Protein 3VSQ (pdb70)

Foldseek 3Di:
DDQADPVGDGQADEPPADDQLCLAKAQFWEWFDDPLFIKIKIKGAAGPPWGWAQKFKWKKKFAWDADPVGRTDHRDIDTFDQQVVPCNRRDPHHAMDIGIGTQDPPGPQQQPFLVRQLVGFMKMKMKMWTATPVPRHIDMDIDMHTSVRYYYQKDQDAQWDDDDSHTYGDSVRSRPIDGHDHDRGGSNVSVVVVVPD

Structure (mmCIF, N/CA/C/O backbone):
data_3VSQ
#
_entry.id   3VSQ
#
_cell.length_a   85.863
_cell.length_b   85.863
_cell.length_c   73.046
_cell.angle_alpha   90.000
_cell.angle_beta   90.000
_cell.angle_gamma   90.000
#
_symmetry.space_group_name_H-M   'P 4 21 2'
#
loop_
_entity.id
_entity.type
_entity.pdbx_description
1 polymer 'G protein-activated inward rectifier potassium channel 2'
2 non-polymer BETA-MERCAPTOETHANOL
3 non-polymer 'MAGNESIUM ION'
4 water water
#
loop_
_atom_site.group_PDB
_atom_site.id
_atom_site.type_symbol
_atom_site.label_atom_id
_atom_site.label_alt_id
_atom_site.label_comp_id
_atom_site.label_asym_id
_atom_site.label_entity_id
_atom_site.label_seq_id
_atom_site.pdbx_PDB_ins_code
_atom_site.Cartn_x
_atom_site.Cartn_y
_atom_site.Cartn_z
_atom_site.occupancy
_atom_site.B_iso_or_equiv
_atom_site.auth_seq_id
_atom_site.auth_comp_id
_atom_site.auth_asym_id
_atom_site.auth_atom_id
_atom_site.pdbx_PDB_model_num
ATOM 1 N N . GLN A 1 8 ? 16.775 -21.857 12.262 1.00 49.27 56 GLN A N 1
ATOM 2 C CA . GLN A 1 8 ? 16.671 -21.005 11.039 1.00 49.26 56 GLN A CA 1
ATOM 3 C C . GLN A 1 8 ? 17.825 -19.990 10.920 1.00 48.32 56 GLN A C 1
ATOM 4 O O . GLN A 1 8 ? 17.742 -18.870 11.444 1.00 48.84 56 GLN A O 1
ATOM 10 N N . ARG A 1 9 ? 18.884 -20.358 10.207 1.00 46.21 57 ARG A N 1
ATOM 11 C CA . ARG A 1 9 ? 20.098 -19.546 10.237 1.00 44.49 57 ARG A CA 1
ATOM 12 C C . ARG A 1 9 ? 20.043 -18.258 9.403 1.00 43.44 57 ARG A C 1
ATOM 13 O O . ARG A 1 9 ? 19.357 -18.174 8.371 1.00 42.30 57 ARG A O 1
ATOM 21 N N . TYR A 1 10 ? 20.776 -17.256 9.879 1.00 42.09 58 TYR A N 1
ATOM 22 C CA . TYR A 1 10 ? 20.861 -15.965 9.215 1.00 41.82 58 TYR A CA 1
ATOM 23 C C . TYR A 1 10 ? 21.933 -16.033 8.136 1.00 41.00 58 TYR A C 1
ATOM 24 O O . TYR A 1 10 ? 21.751 -15.542 7.040 1.00 41.20 58 TYR A O 1
ATOM 33 N N . VAL A 1 11 ? 23.049 -16.671 8.453 1.00 40.64 59 VAL A N 1
ATOM 34 C CA . VAL A 1 11 ? 24.152 -16.778 7.521 1.00 40.44 59 VAL A CA 1
ATOM 35 C C . VAL A 1 11 ? 24.316 -18.243 7.161 1.00 40.83 59 VAL A C 1
ATOM 36 O O . VAL A 1 11 ? 24.449 -19.085 8.038 1.00 40.33 59 VAL A O 1
ATOM 40 N N . ARG A 1 12 ? 24.281 -18.551 5.868 1.00 41.56 60 ARG A N 1
ATOM 41 C CA . ARG A 1 12 ? 24.499 -19.918 5.408 1.00 42.62 60 ARG A CA 1
ATOM 42 C C . ARG A 1 12 ? 25.978 -20.299 5.437 1.00 43.25 60 ARG A C 1
ATOM 43 O O . ARG A 1 12 ? 26.855 -19.434 5.436 1.00 43.72 60 ARG A O 1
ATOM 51 N N . LYS A 1 13 ? 26.260 -21.594 5.471 1.00 44.20 61 LYS A N 1
ATOM 52 C CA . LYS A 1 13 ? 27.632 -22.063 5.386 1.00 45.52 61 LYS A CA 1
ATOM 53 C C . LYS A 1 13 ? 28.374 -21.514 4.153 1.00 46.67 61 LYS A C 1
ATOM 54 O O . LYS A 1 13 ? 29.594 -21.359 4.182 1.00 47.73 61 LYS A O 1
ATOM 60 N N . ASP A 1 14 ? 27.645 -21.212 3.081 1.00 47.86 62 ASP A N 1
ATOM 61 C CA . ASP A 1 14 ? 28.283 -20.722 1.858 1.00 48.53 62 ASP A CA 1
ATOM 62 C C . ASP A 1 14 ? 28.553 -19.216 1.898 1.00 48.58 62 ASP A C 1
ATOM 63 O O . ASP A 1 14 ? 29.000 -18.633 0.905 1.00 48.86 62 ASP A O 1
ATOM 68 N N . GLY A 1 15 ? 28.282 -18.590 3.044 1.00 48.01 63 GLY A N 1
ATOM 69 C CA . GLY A 1 15 ? 28.569 -17.169 3.222 1.00 46.77 63 GLY A CA 1
ATOM 70 C C . GLY A 1 15 ? 27.441 -16.238 2.822 1.00 46.18 63 GLY A C 1
ATOM 71 O O . GLY A 1 15 ? 27.521 -15.031 3.041 1.00 45.75 63 GLY A O 1
ATOM 72 N N . LYS A 1 16 ? 26.384 -16.785 2.229 1.00 45.54 64 LYS A N 1
ATOM 73 C CA . LYS A 1 16 ? 25.250 -15.956 1.846 1.00 45.40 64 LYS A CA 1
ATOM 74 C C . LYS A 1 16 ? 24.232 -15.827 2.996 1.00 44.98 64 LYS A C 1
ATOM 75 O O . LYS A 1 16 ? 24.207 -16.644 3.919 1.00 44.95 64 LYS A O 1
ATOM 81 N N . CYS A 1 17 ? 23.401 -14.796 2.935 1.00 44.47 65 CYS A N 1
ATOM 82 C CA . CYS A 1 17 ? 22.452 -14.513 4.002 1.00 44.66 65 CYS A CA 1
ATOM 83 C C . CYS A 1 17 ? 21.023 -14.837 3.589 1.00 44.56 65 CYS A C 1
ATOM 84 O O . CYS A 1 17 ? 20.642 -14.628 2.437 1.00 44.46 65 CYS A O 1
ATOM 87 N N . ASN A 1 18 ? 20.242 -15.333 4.545 1.00 43.97 66 ASN A N 1
ATOM 88 C CA . ASN A 1 18 ? 18.829 -15.597 4.350 1.00 43.96 66 ASN A CA 1
ATOM 89 C C . ASN A 1 18 ? 18.011 -14.384 4.742 1.00 44.10 66 ASN A C 1
ATOM 90 O O . ASN A 1 18 ? 17.198 -14.437 5.667 1.00 44.06 66 ASN A O 1
ATOM 95 N N . VAL A 1 19 ? 18.241 -13.287 4.039 1.00 44.13 67 VAL A N 1
ATOM 96 C CA . VAL A 1 19 ? 17.577 -12.031 4.337 1.00 44.60 67 VAL A CA 1
ATOM 97 C C . VAL A 1 19 ? 16.874 -11.491 3.102 1.00 45.24 67 VAL A C 1
ATOM 98 O O . VAL A 1 19 ? 17.452 -11.446 2.008 1.00 45.21 67 VAL A O 1
ATOM 102 N N . HIS A 1 20 ? 15.623 -11.088 3.271 1.00 45.47 68 HIS A N 1
ATOM 103 C CA . HIS A 1 20 ? 14.939 -10.386 2.205 1.00 46.39 68 HIS A CA 1
ATOM 104 C C . HIS A 1 20 ? 14.697 -8.926 2.563 1.00 46.49 68 HIS A C 1
ATOM 105 O O . HIS A 1 20 ? 14.181 -8.623 3.631 1.00 46.57 68 HIS A O 1
ATOM 112 N N . HIS A 1 21 ? 15.071 -8.032 1.659 1.00 47.21 69 HIS A N 1
ATOM 113 C CA . HIS A 1 21 ? 14.907 -6.597 1.870 1.00 48.17 69 HIS A CA 1
ATOM 114 C C . HIS A 1 21 ? 13.584 -6.136 1.250 1.00 49.05 69 HIS A C 1
ATOM 115 O O . HIS A 1 21 ? 13.500 -5.937 0.045 1.00 48.88 69 HIS A O 1
ATOM 122 N N . GLY A 1 22 ? 12.552 -5.987 2.080 1.00 49.99 70 GLY A N 1
ATOM 123 C CA . GLY A 1 22 ? 11.185 -5.771 1.597 1.00 51.50 70 GLY A CA 1
ATOM 124 C C . GLY A 1 22 ? 10.692 -4.336 1.648 1.00 52.63 70 GLY A C 1
ATOM 125 O O . GLY A 1 22 ? 11.107 -3.553 2.503 1.00 52.48 70 GLY A O 1
ATOM 126 N N . ASN A 1 23 ? 9.798 -3.991 0.723 1.00 53.68 71 ASN A N 1
ATOM 127 C CA . ASN A 1 23 ? 9.237 -2.640 0.642 1.00 54.93 71 ASN A CA 1
ATOM 128 C C . ASN A 1 23 ? 10.302 -1.587 0.380 1.00 55.44 71 ASN A C 1
ATOM 129 O O . ASN A 1 23 ? 10.314 -0.541 1.027 1.00 55.53 71 ASN A O 1
ATOM 134 N N . VAL A 1 24 ? 11.193 -1.873 -0.565 1.00 56.05 72 VAL A N 1
ATOM 135 C CA . VAL A 1 24 ? 12.303 -0.979 -0.892 1.00 56.96 72 VAL A CA 1
ATOM 136 C C . VAL A 1 24 ? 12.227 -0.493 -2.343 1.00 57.18 72 VAL A C 1
ATOM 137 O O . VAL A 1 24 ? 12.460 0.685 -2.633 1.00 57.50 72 VAL A O 1
ATOM 141 N N . LYS A 1 27 ? 11.628 3.237 -3.050 1.00 66.26 200 LYS A N 1
ATOM 142 C CA . LYS A 1 27 ? 12.362 4.183 -2.210 1.00 66.26 200 LYS A CA 1
ATOM 143 C C . LYS A 1 27 ? 13.786 4.409 -2.717 1.00 66.01 200 LYS A C 1
ATOM 144 O O . LYS A 1 27 ? 14.473 3.459 -3.101 1.00 66.07 200 LYS A O 1
ATOM 150 N N . ARG A 1 28 ? 14.230 5.663 -2.710 1.00 65.65 201 ARG A N 1
ATOM 151 C CA . ARG A 1 28 ? 15.605 5.990 -3.082 1.00 65.36 201 ARG A CA 1
ATOM 152 C C . ARG A 1 28 ? 16.587 5.326 -2.109 1.00 64.80 201 ARG A C 1
ATOM 153 O O . ARG A 1 28 ? 16.482 5.497 -0.890 1.00 64.45 201 ARG A O 1
ATOM 161 N N . ALA A 1 29 ? 17.542 4.574 -2.654 1.00 63.99 202 ALA A N 1
ATOM 162 C CA . ALA A 1 29 ? 18.487 3.813 -1.840 1.00 63.09 202 ALA A CA 1
ATOM 163 C C . ALA A 1 29 ? 19.220 4.694 -0.834 1.00 62.46 202 ALA A C 1
ATOM 164 O O . ALA A 1 29 ? 19.442 4.291 0.311 1.00 62.41 202 ALA A O 1
ATOM 166 N N . GLU A 1 30 ? 19.589 5.896 -1.263 1.00 61.39 203 GLU A N 1
ATOM 167 C CA . GLU A 1 30 ? 20.418 6.764 -0.440 1.00 60.57 203 GLU A CA 1
ATOM 168 C C . GLU A 1 30 ? 19.655 7.423 0.712 1.00 59.14 203 GLU A C 1
ATOM 169 O O . GLU A 1 30 ? 20.238 8.160 1.501 1.00 59.38 203 GLU A O 1
ATOM 175 N N . THR A 1 31 ? 18.360 7.142 0.818 1.00 56.98 204 THR A N 1
ATOM 176 C CA . THR A 1 31 ? 17.573 7.617 1.954 1.00 54.77 204 THR A CA 1
ATOM 177 C C . THR A 1 31 ? 17.375 6.510 2.987 1.00 52.59 204 THR A C 1
ATOM 178 O O . THR A 1 31 ? 16.685 6.694 3.988 1.00 52.04 204 THR A O 1
ATOM 182 N N . LEU A 1 32 ? 17.977 5.353 2.739 1.00 50.26 205 LEU A N 1
ATOM 183 C CA . LEU A 1 32 ? 17.862 4.246 3.675 1.00 48.00 205 LEU A CA 1
ATOM 184 C C . LEU A 1 32 ? 19.231 3.895 4.248 1.00 46.50 205 LEU A C 1
ATOM 185 O O . LEU A 1 32 ? 19.493 2.740 4.597 1.00 46.31 205 LEU A O 1
ATOM 190 N N . VAL A 1 33 ? 20.102 4.898 4.337 1.00 44.33 206 VAL A N 1
ATOM 191 C CA . VAL A 1 33 ? 21.404 4.699 4.957 1.00 42.34 206 VAL A CA 1
ATOM 192 C C . VAL A 1 33 ? 21.376 5.048 6.454 1.00 40.80 206 VAL A C 1
ATOM 193 O O . VAL A 1 33 ? 21.802 4.236 7.271 1.00 40.59 206 VAL A O 1
ATOM 197 N N . PHE A 1 34 ? 20.866 6.232 6.800 1.00 38.47 207 PHE A N 1
ATOM 198 C CA . PHE A 1 34 ? 20.695 6.652 8.200 1.00 37.18 207 PHE A CA 1
ATOM 199 C C . PHE A 1 34 ? 19.249 7.037 8.492 1.00 36.66 207 PHE A C 1
ATOM 200 O O . PHE A 1 34 ? 18.605 7.691 7.671 1.00 36.46 207 PHE A O 1
ATOM 208 N N . SER A 1 35 ? 18.752 6.671 9.673 1.00 36.19 208 SER A N 1
ATOM 209 C CA . SER A 1 35 ? 17.447 7.138 10.129 1.00 35.77 208 SER A CA 1
ATOM 210 C C . SER A 1 35 ? 17.432 8.661 10.130 1.00 35.92 208 SER A C 1
ATOM 211 O O . SER A 1 35 ? 18.477 9.290 10.372 1.00 35.51 208 SER A O 1
ATOM 214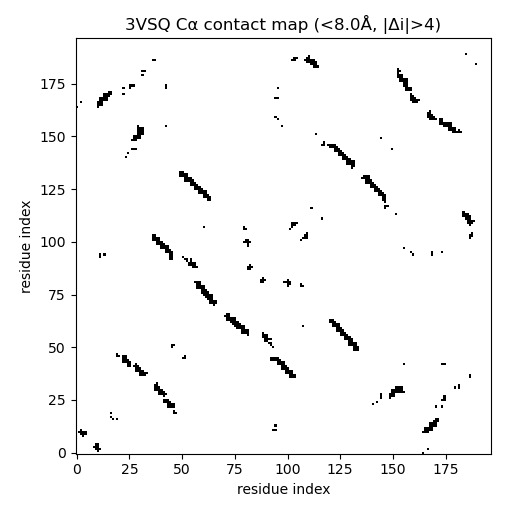 N N . THR A 1 36 ? 16.271 9.257 9.828 1.00 35.53 209 THR A N 1
ATOM 215 C CA . THR A 1 36 ? 16.135 10.718 9.821 1.00 35.64 209 THR A CA 1
ATOM 216 C C . THR A 1 36 ? 16.337 11.276 11.228 1.00 35.46 209 THR A C 1
ATOM 217 O O . THR A 1 36 ? 16.816 12.405 11.402 1.00 35.78 209 THR A O 1
ATOM 221 N N . HIS A 1 37 ? 15.958 10.487 12.226 1.00 35.08 210 HIS A N 1
ATOM 222 C CA . HIS A 1 37 ? 16.059 10.920 13.604 1.00 35.83 210 HIS A CA 1
ATOM 223 C C . HIS A 1 37 ? 16.921 10.005 14.475 1.00 35.31 210 HIS A C 1
ATOM 224 O O . HIS A 1 37 ? 17.202 8.859 14.120 1.00 35.15 210 HIS A O 1
ATOM 231 N N . ALA A 1 38 ? 17.335 10.535 15.619 1.00 34.51 211 ALA A N 1
ATOM 232 C CA . ALA A 1 38 ? 18.004 9.754 16.635 1.00 34.42 211 ALA A CA 1
ATOM 233 C C . ALA A 1 38 ? 17.083 9.749 17.852 1.00 34.33 211 ALA A C 1
ATOM 234 O O . ALA A 1 38 ? 16.204 10.607 17.961 1.00 34.30 211 ALA A O 1
ATOM 236 N N . VAL A 1 39 ? 17.271 8.802 18.764 1.00 34.13 212 VAL A N 1
ATOM 237 C CA . VAL A 1 39 ? 16.414 8.711 19.950 1.00 34.30 212 VAL A CA 1
ATOM 238 C C . VAL A 1 39 ? 17.224 8.526 21.229 1.00 34.29 212 VAL A C 1
ATOM 239 O O . VAL A 1 39 ? 18.371 8.053 21.199 1.00 34.33 212 VAL A O 1
ATOM 243 N N . ILE A 1 40 ? 16.621 8.890 22.356 1.00 33.79 213 ILE A N 1
ATOM 244 C CA . ILE A 1 40 ? 17.227 8.618 23.650 1.00 33.94 213 ILE A CA 1
ATOM 245 C C . ILE A 1 40 ? 16.224 7.865 24.506 1.00 34.61 213 ILE A C 1
ATOM 246 O O . ILE A 1 40 ? 15.081 8.301 24.653 1.00 34.49 213 ILE A O 1
ATOM 251 N N . SER A 1 41 ? 16.630 6.715 25.030 1.00 34.75 214 SER A N 1
ATOM 252 C CA . SER A 1 41 ? 15.801 5.957 25.961 1.00 35.43 214 SER A CA 1
ATOM 253 C C . SER A 1 41 ? 16.659 4.922 26.673 1.00 35.84 214 SER A C 1
ATOM 254 O O . SER A 1 41 ? 17.836 4.757 26.339 1.00 35.15 214 SER A O 1
ATOM 257 N N . MET A 1 42 ? 16.054 4.220 27.634 1.00 35.76 215 MET A N 1
ATOM 258 C CA . MET A 1 42 ? 16.777 3.319 28.515 1.00 36.53 215 MET A CA 1
ATOM 259 C C . MET A 1 42 ? 16.957 1.949 27.883 1.00 36.68 215 MET A C 1
ATOM 260 O O . MET A 1 42 ? 16.051 1.437 27.229 1.00 36.39 215 MET A O 1
ATOM 265 N N . ARG A 1 43 ? 18.139 1.366 28.077 1.00 36.59 216 ARG A N 1
ATOM 266 C CA . ARG A 1 43 ? 18.378 -0.021 27.727 1.00 36.90 216 ARG A CA 1
ATOM 267 C C . ARG A 1 43 ? 19.146 -0.664 28.857 1.00 37.63 216 ARG A C 1
ATOM 268 O O . ARG A 1 43 ? 20.240 -0.208 29.208 1.00 37.19 216 ARG A O 1
ATOM 276 N N . ASP A 1 44 ? 18.563 -1.715 29.423 1.00 38.19 217 ASP A N 1
ATOM 277 C CA . ASP A 1 44 ? 19.176 -2.429 30.531 1.00 39.29 217 ASP A CA 1
ATOM 278 C C . ASP A 1 44 ? 19.790 -1.481 31.561 1.00 39.53 217 ASP A C 1
ATOM 279 O O . ASP A 1 44 ? 20.939 -1.660 31.988 1.00 40.36 217 ASP A O 1
ATOM 284 N N . GLY A 1 45 ? 19.024 -0.467 31.949 1.00 39.17 218 GLY A N 1
ATOM 285 C CA . GLY A 1 45 ? 19.427 0.427 33.028 1.00 39.27 218 GLY A CA 1
ATOM 286 C C . GLY A 1 45 ? 20.352 1.573 32.652 1.00 39.04 218 GLY A C 1
ATOM 287 O O . GLY A 1 45 ? 20.725 2.368 33.509 1.00 39.65 218 GLY A O 1
ATOM 288 N N . LYS A 1 46 ? 20.731 1.662 31.382 1.00 38.16 219 LYS A N 1
ATOM 289 C CA . LYS A 1 46 ? 21.596 2.742 30.922 1.00 37.83 219 LYS A CA 1
ATOM 290 C C . LYS A 1 46 ? 20.845 3.596 29.920 1.00 36.79 219 LYS A C 1
ATOM 291 O O . LYS A 1 46 ? 20.107 3.086 29.074 1.00 36.97 219 LYS A O 1
ATOM 297 N N . LEU A 1 47 ? 21.025 4.902 30.024 1.00 35.48 220 LEU A N 1
ATOM 298 C CA . LEU A 1 47 ? 20.420 5.820 29.089 1.00 35.55 220 LEU A CA 1
ATOM 299 C C . LEU A 1 47 ? 21.278 5.823 27.828 1.00 34.99 220 LEU A C 1
ATOM 300 O O . LEU A 1 47 ? 22.488 6.008 27.921 1.00 34.54 220 LEU A O 1
ATOM 305 N N . CYS A 1 48 ? 20.657 5.590 26.671 1.00 34.35 221 CYS A N 1
ATOM 306 C CA . CYS A 1 48 ? 21.388 5.497 25.396 1.00 34.43 221 CYS A CA 1
ATOM 307 C C . CYS A 1 48 ? 20.851 6.426 24.315 1.00 34.08 221 CYS A C 1
ATOM 308 O O . CYS A 1 48 ? 19.645 6.638 24.206 1.00 34.02 221 CYS A O 1
ATOM 311 N N . LEU A 1 49 ? 21.770 6.983 23.531 1.00 32.89 222 LEU A N 1
ATOM 312 C CA . LEU A 1 49 ? 21.453 7.709 22.324 1.00 32.22 222 LEU A CA 1
ATOM 313 C C . LEU A 1 49 ? 21.624 6.729 21.148 1.00 32.02 222 LEU A C 1
ATOM 314 O O . LEU A 1 49 ? 22.668 6.079 21.016 1.00 31.70 222 LEU A O 1
ATOM 319 N N . MET A 1 50 ? 20.599 6.619 20.306 1.00 31.58 223 MET A N 1
ATOM 320 C CA . MET A 1 50 ? 20.551 5.571 19.279 1.00 31.46 223 MET A CA 1
ATOM 321 C C . MET A 1 50 ? 20.159 6.138 17.915 1.00 31.40 223 MET A C 1
ATOM 322 O O . MET A 1 50 ? 19.385 7.110 17.825 1.00 30.68 223 MET A O 1
ATOM 327 N N . PHE A 1 51 ? 20.722 5.560 16.857 1.00 31.09 224 PHE A N 1
ATOM 328 C CA . PHE A 1 51 ? 20.303 5.886 15.498 1.00 31.50 224 PHE A CA 1
ATOM 329 C C . PHE A 1 51 ? 20.409 4.615 14.675 1.00 31.85 224 PHE A C 1
ATOM 330 O O . PHE A 1 51 ? 21.082 3.661 15.084 1.00 31.98 224 PHE A O 1
ATOM 338 N N . ARG A 1 52 ? 19.731 4.575 13.542 1.00 31.84 225 ARG A N 1
ATOM 339 C CA . ARG A 1 52 ? 19.685 3.343 12.762 1.00 33.07 225 ARG A CA 1
ATOM 340 C C . ARG A 1 52 ? 20.485 3.507 11.497 1.00 33.47 225 ARG A C 1
ATOM 341 O O . ARG A 1 52 ? 20.495 4.582 10.893 1.00 33.36 225 ARG A O 1
ATOM 349 N N . VAL A 1 53 ? 21.167 2.438 11.105 1.00 34.76 226 VAL A N 1
ATOM 350 C CA . VAL A 1 53 ? 21.945 2.449 9.880 1.00 36.33 226 VAL A CA 1
ATOM 351 C C . VAL A 1 53 ? 21.552 1.262 8.983 1.00 37.68 226 VAL A C 1
ATOM 352 O O . VAL A 1 53 ? 21.185 0.189 9.476 1.00 37.16 226 VAL A O 1
ATOM 356 N N . GLY A 1 54 ? 21.626 1.464 7.673 1.00 39.34 227 GLY A N 1
ATOM 357 C CA . GLY A 1 54 ? 21.236 0.435 6.709 1.00 42.03 227 GLY A CA 1
ATOM 358 C C . GLY A 1 54 ? 22.316 0.137 5.684 1.00 44.18 227 GLY A C 1
ATOM 359 O O . GLY A 1 54 ? 23.217 0.949 5.467 1.00 43.93 227 GLY A O 1
ATOM 360 N N . ASP A 1 55 ? 22.238 -1.036 5.062 1.00 46.20 228 ASP A N 1
ATOM 361 C CA . ASP A 1 55 ? 23.213 -1.440 4.041 1.00 49.17 228 ASP A CA 1
ATOM 362 C C . ASP A 1 55 ? 22.891 -0.740 2.730 1.00 51.21 228 ASP A C 1
ATOM 363 O O . ASP A 1 55 ? 21.837 -0.124 2.606 1.00 51.24 228 ASP A O 1
ATOM 368 N N . LEU A 1 56 ? 23.793 -0.812 1.754 1.00 54.02 229 LEU A N 1
ATOM 369 C CA . LEU A 1 56 ? 23.469 -0.288 0.428 1.00 56.65 229 LEU A CA 1
ATOM 370 C C . LEU A 1 56 ? 22.595 -1.293 -0.312 1.00 58.22 229 LEU A C 1
ATOM 371 O O . LEU A 1 56 ? 22.856 -2.495 -0.278 1.00 58.53 229 LEU A O 1
ATOM 376 N N . ARG A 1 57 ? 21.545 -0.807 -0.964 1.00 60.37 230 ARG A N 1
ATOM 377 C CA . ARG A 1 57 ? 20.674 -1.702 -1.722 1.00 62.27 230 ARG A CA 1
ATOM 378 C C . ARG A 1 57 ? 21.316 -2.135 -3.033 1.00 62.96 230 ARG A C 1
ATOM 379 O O . ARG A 1 57 ? 22.004 -1.348 -3.691 1.00 63.22 230 ARG A O 1
ATOM 387 N N . ASN A 1 58 ? 21.094 -3.400 -3.385 1.00 63.77 231 ASN A N 1
ATOM 388 C CA . ASN A 1 58 ? 21.660 -3.999 -4.595 1.00 64.34 231 ASN A CA 1
ATOM 389 C C . ASN A 1 58 ? 23.177 -4.151 -4.558 1.00 64.31 231 ASN A C 1
ATOM 390 O O . ASN A 1 58 ? 23.788 -4.582 -5.535 1.00 64.55 231 ASN A O 1
ATOM 395 N N . SER A 1 59 ? 23.776 -3.806 -3.421 1.00 64.16 232 SER A N 1
ATOM 396 C CA . SER A 1 59 ? 25.217 -3.990 -3.225 1.00 63.66 232 SER A CA 1
ATOM 397 C C . SER A 1 59 ? 25.595 -4.001 -1.745 1.00 62.98 232 SER A C 1
ATOM 398 O O . SER A 1 59 ? 25.486 -2.989 -1.050 1.00 63.52 232 SER A O 1
ATOM 401 N N . HIS A 1 60 ? 26.045 -5.155 -1.274 1.00 61.65 233 HIS A N 1
ATOM 402 C CA . HIS A 1 60 ? 26.429 -5.324 0.117 1.00 60.34 233 HIS A CA 1
ATOM 403 C C . HIS A 1 60 ? 27.711 -4.567 0.459 1.00 59.14 233 HIS A C 1
ATOM 404 O O . HIS A 1 60 ? 28.693 -4.608 -0.289 1.00 58.83 233 HIS A O 1
ATOM 411 N N . ILE A 1 61 ? 27.681 -3.863 1.591 1.00 57.46 234 ILE A N 1
ATOM 412 C CA . ILE A 1 61 ? 28.848 -3.144 2.101 1.00 55.89 234 ILE A CA 1
ATOM 413 C C . ILE A 1 61 ? 29.679 -4.039 3.011 1.00 54.56 234 ILE A C 1
ATOM 414 O O . ILE A 1 61 ? 29.147 -4.742 3.874 1.00 54.44 234 ILE A O 1
ATOM 419 N N . VAL A 1 62 ? 30.990 -3.982 2.828 1.00 52.91 235 VAL A N 1
ATOM 420 C CA . VAL A 1 62 ? 31.905 -4.879 3.507 1.00 51.75 235 VAL A CA 1
ATOM 421 C C . VAL A 1 62 ? 32.959 -4.061 4.267 1.00 50.42 235 VAL A C 1
ATOM 422 O O . VAL A 1 62 ? 33.178 -2.892 3.948 1.00 50.55 235 VAL A O 1
ATOM 426 N N . ARG A 1 63 ? 33.600 -4.672 5.265 1.00 48.66 236 ARG A N 1
ATOM 427 C CA . ARG A 1 63 ? 34.573 -3.984 6.126 1.00 47.11 236 ARG A CA 1
ATOM 428 C C . ARG A 1 63 ? 33.971 -2.709 6.743 1.00 45.01 236 ARG A C 1
ATOM 429 O O . ARG A 1 63 ? 34.640 -1.684 6.867 1.00 44.36 236 ARG A O 1
ATOM 437 N N . ALA A 1 64 ? 32.701 -2.792 7.117 1.00 42.55 237 ALA A N 1
ATOM 438 C CA . ALA A 1 64 ? 31.939 -1.618 7.521 1.00 40.98 237 ALA A CA 1
ATOM 439 C C . ALA A 1 64 ? 32.279 -1.167 8.944 1.00 39.84 237 ALA A C 1
ATOM 440 O O . ALA A 1 64 ? 32.491 -1.993 9.838 1.00 38.79 237 ALA A O 1
ATOM 442 N N . SER A 1 65 ? 32.352 0.149 9.130 1.00 38.43 238 SER A N 1
ATOM 443 C CA . SER A 1 65 ? 32.539 0.717 10.454 1.00 37.59 238 SER A CA 1
ATOM 444 C C . SER A 1 65 ? 31.768 2.029 10.613 1.00 36.17 238 SER A C 1
ATOM 445 O O . SER A 1 65 ? 31.578 2.778 9.646 1.00 36.61 238 SER A O 1
ATOM 448 N N . ILE A 1 66 ? 31.332 2.295 11.839 1.00 34.34 239 ILE A N 1
ATOM 449 C CA . ILE A 1 66 ? 30.545 3.481 12.143 1.00 32.83 239 ILE A CA 1
ATOM 450 C C . ILE A 1 66 ? 31.330 4.370 13.131 1.00 32.70 239 ILE A C 1
ATOM 451 O O . ILE A 1 66 ? 31.926 3.872 14.088 1.00 31.35 239 ILE A O 1
ATOM 456 N N . ARG A 1 67 ? 31.387 5.670 12.857 1.00 32.70 240 ARG A N 1
ATOM 457 C CA A ARG A 1 67 ? 31.874 6.623 13.856 0.50 32.70 240 ARG A CA 1
ATOM 458 C CA B ARG A 1 67 ? 31.887 6.627 13.844 0.50 32.91 240 ARG A CA 1
ATOM 459 C C . ARG A 1 67 ? 30.917 7.803 13.971 1.00 32.76 240 ARG A C 1
ATOM 460 O O . ARG A 1 67 ? 30.034 7.986 13.111 1.00 32.53 240 ARG A O 1
ATOM 475 N N . ALA A 1 68 ? 31.061 8.580 15.045 1.00 32.00 241 ALA A N 1
ATOM 476 C CA . ALA A 1 68 ? 30.157 9.707 15.321 1.00 31.83 241 ALA A CA 1
ATOM 477 C C . ALA A 1 68 ? 30.920 10.811 16.036 1.00 32.24 241 ALA A C 1
ATOM 478 O O . ALA A 1 68 ? 31.712 10.520 16.945 1.00 31.46 241 ALA A O 1
ATOM 480 N N . LYS A 1 69 ? 30.663 12.058 15.631 1.00 32.33 242 LYS A N 1
ATOM 481 C CA . LYS A 1 69 ? 31.309 13.243 16.192 1.00 33.31 242 LYS A CA 1
ATOM 482 C C . LYS A 1 69 ? 30.246 14.207 16.688 1.00 33.94 242 LYS A C 1
ATOM 483 O O . LYS A 1 69 ? 29.240 14.439 16.004 1.00 34.28 242 LYS A O 1
ATOM 489 N N . LEU A 1 70 ? 30.460 14.753 17.882 1.00 33.86 243 LEU A N 1
ATOM 490 C CA . LEU A 1 70 ? 29.655 15.851 18.380 1.00 34.83 243 LEU A CA 1
ATOM 491 C C . LEU A 1 70 ? 30.290 17.153 17.913 1.00 35.00 243 LEU A C 1
ATOM 492 O O . LEU A 1 70 ? 31.479 17.387 18.142 1.00 35.02 243 LEU A O 1
ATOM 497 N N . ILE A 1 71 ? 29.510 17.984 17.226 1.00 34.92 244 ILE A N 1
ATOM 498 C CA . ILE A 1 71 ? 29.971 19.310 16.845 1.00 35.98 244 ILE A CA 1
ATOM 499 C C . ILE A 1 71 ? 29.224 20.308 17.714 1.00 36.40 244 ILE A C 1
ATOM 500 O O . ILE A 1 71 ? 27.996 20.326 17.734 1.00 35.19 244 ILE A O 1
ATOM 505 N N . LYS A 1 72 ? 29.968 21.123 18.455 1.00 36.93 245 LYS A N 1
ATOM 506 C CA . LYS A 1 72 ? 29.345 22.023 19.426 1.00 38.12 245 LYS A CA 1
ATOM 507 C C . LYS A 1 72 ? 30.352 23.064 19.872 1.00 38.48 245 LYS A C 1
ATOM 508 O O . LYS A 1 72 ? 31.445 22.735 20.347 1.00 37.78 245 LYS A O 1
ATOM 514 N N . SER A 1 73 ? 29.986 24.327 19.692 1.00 38.98 246 SER A N 1
ATOM 515 C CA . SER A 1 73 ? 30.851 25.413 20.101 1.00 39.60 246 SER A CA 1
ATOM 516 C C . SER A 1 73 ? 31.072 25.336 21.602 1.00 39.92 246 SER A C 1
ATOM 517 O O . SER A 1 73 ? 30.199 24.910 22.360 1.00 40.05 246 SER A O 1
ATOM 520 N N . LYS A 1 74 ? 32.267 25.709 22.027 1.00 40.75 247 LYS A N 1
ATOM 521 C CA . LYS A 1 74 ? 32.565 25.717 23.437 1.00 41.24 247 LYS A CA 1
ATOM 522 C C . LYS A 1 74 ? 33.577 26.808 23.751 1.00 41.41 247 LYS A C 1
ATOM 523 O O . LYS A 1 74 ? 34.283 27.308 22.863 1.00 41.26 247 LYS A O 1
ATOM 529 N N . GLN A 1 75 ? 33.644 27.156 25.029 1.00 41.35 248 GLN A N 1
ATOM 530 C CA . GLN A 1 75 ? 34.624 28.107 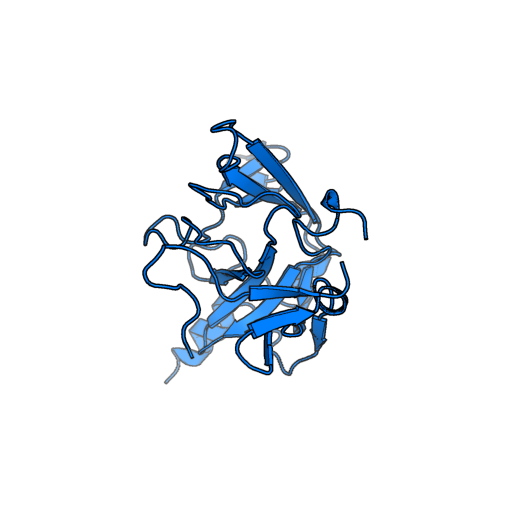25.506 1.00 41.75 248 GLN A CA 1
ATOM 531 C C . GLN A 1 75 ? 35.389 27.436 26.621 1.00 40.98 248 GLN A C 1
ATOM 532 O O . GLN A 1 75 ? 34.792 26.816 27.506 1.00 40.99 248 GLN A O 1
ATOM 538 N N . THR A 1 76 ? 36.711 27.511 26.564 1.00 40.61 249 THR A N 1
ATOM 539 C CA . THR A 1 76 ? 37.517 26.919 27.624 1.00 40.76 249 THR A CA 1
ATOM 540 C C . THR A 1 76 ? 37.432 27.806 28.873 1.00 41.21 249 THR A C 1
ATOM 541 O O . THR A 1 76 ? 37.059 28.978 28.775 1.00 40.45 249 THR A O 1
ATOM 545 N N . SER A 1 77 ? 37.779 27.254 30.034 1.00 41.62 250 SER A N 1
ATOM 546 C CA . SER A 1 77 ? 37.780 28.051 31.264 1.00 42.65 250 SER A CA 1
ATOM 547 C C . SER A 1 77 ? 38.745 29.241 31.171 1.00 43.06 250 SER A C 1
ATOM 548 O O . SER A 1 77 ? 38.583 30.223 31.898 1.00 43.89 250 SER A O 1
ATOM 551 N N . GLU A 1 78 ? 39.719 29.179 30.261 1.00 43.00 251 GLU A N 1
ATOM 552 C CA . GLU A 1 78 ? 40.640 30.307 30.054 1.00 43.03 251 GLU A CA 1
ATOM 553 C C . GLU A 1 78 ? 40.075 31.328 29.082 1.00 43.06 251 GLU A C 1
ATOM 554 O O . GLU A 1 78 ? 40.737 32.318 28.763 1.00 43.22 251 GLU A O 1
ATOM 560 N N . GLY A 1 79 ? 38.875 31.066 28.573 1.00 42.84 252 GLY A N 1
ATOM 561 C CA . GLY A 1 79 ? 38.179 32.033 27.740 1.00 42.56 252 GLY A CA 1
ATOM 562 C C . GLY A 1 79 ? 38.363 31.885 26.236 1.00 42.51 252 GLY A C 1
ATOM 563 O O . GLY A 1 79 ? 37.898 32.728 25.476 1.00 42.32 252 GLY A O 1
ATOM 564 N N . GLU A 1 80 ? 39.029 30.821 25.795 1.00 42.11 253 GLU A N 1
ATOM 565 C CA . GLU A 1 80 ? 39.159 30.560 24.358 1.00 42.26 253 GLU A CA 1
ATOM 566 C C . GLU A 1 80 ? 37.851 30.009 23.780 1.00 41.88 253 GLU A C 1
ATOM 567 O O . GLU A 1 80 ? 37.347 28.971 24.223 1.00 41.64 253 GLU A O 1
ATOM 573 N N . PHE A 1 81 ? 37.303 30.717 22.800 1.00 41.76 254 PHE A N 1
ATOM 574 C CA . PHE A 1 81 ? 36.102 30.268 22.091 1.00 41.63 254 PHE A CA 1
ATOM 575 C C . PHE A 1 81 ? 36.499 29.358 20.942 1.00 40.81 254 PHE A C 1
ATOM 576 O O . PHE A 1 81 ? 37.312 29.729 20.101 1.00 40.89 254 PHE A O 1
ATOM 584 N N . ILE A 1 82 ? 35.941 28.150 20.913 1.00 40.29 255 ILE A N 1
ATOM 585 C CA . ILE A 1 82 ? 36.240 27.212 19.833 1.00 39.12 255 ILE A CA 1
ATOM 586 C C . ILE A 1 82 ? 34.961 26.928 19.048 1.00 39.02 255 ILE A C 1
ATOM 587 O O . ILE A 1 82 ? 34.090 26.203 19.513 1.00 38.83 255 ILE A O 1
ATOM 592 N N . PRO A 1 83 ? 34.831 27.531 17.859 1.00 39.29 256 PRO A N 1
ATOM 593 C CA . PRO A 1 83 ? 33.589 27.352 17.107 1.00 38.74 256 PRO A CA 1
ATOM 594 C C . PRO A 1 83 ? 33.446 25.912 16.615 1.00 38.27 256 PRO A C 1
ATOM 595 O O . PRO A 1 83 ? 34.386 25.363 16.060 1.00 38.65 256 PRO A O 1
ATOM 599 N N . LEU A 1 84 ? 32.281 25.313 16.828 1.00 37.52 257 LEU A N 1
ATOM 600 C CA . LEU A 1 84 ? 31.999 23.981 16.315 1.00 37.47 257 LEU A CA 1
ATOM 601 C C . LEU A 1 84 ? 33.110 22.990 16.674 1.00 36.95 257 LEU A C 1
ATOM 602 O O . LEU A 1 84 ? 33.562 22.219 15.809 1.00 36.42 257 LEU A O 1
ATOM 607 N N . ASN A 1 85 ? 33.557 23.029 17.929 1.00 35.81 258 ASN A N 1
ATOM 608 C CA . ASN A 1 85 ? 34.534 22.062 18.448 1.00 35.41 258 ASN A CA 1
ATOM 609 C C . ASN A 1 85 ? 34.038 20.641 18.176 1.00 35.64 258 ASN A C 1
ATOM 610 O O . ASN A 1 85 ? 32.865 20.341 18.382 1.00 35.72 258 ASN A O 1
ATOM 615 N N . GLN A 1 86 ? 34.946 19.774 17.741 1.00 36.11 259 GLN A N 1
ATOM 616 C CA . GLN A 1 86 ? 34.630 18.388 17.403 1.00 36.76 259 GLN A CA 1
ATOM 617 C C . GLN A 1 86 ? 35.155 17.425 18.436 1.00 37.16 259 GLN A C 1
ATOM 618 O O . GLN A 1 86 ? 36.333 17.496 18.816 1.00 36.92 259 GLN A O 1
ATOM 624 N N . THR A 1 87 ? 34.319 16.485 18.854 1.00 37.12 260 THR A N 1
ATOM 625 C CA . THR A 1 87 ? 34.788 15.431 19.749 1.00 37.30 260 THR A CA 1
ATOM 626 C C . THR A 1 87 ? 34.109 14.103 19.431 1.00 37.29 260 THR A C 1
ATOM 627 O O . THR A 1 87 ? 32.957 14.063 18.982 1.00 36.75 260 THR A O 1
ATOM 631 N N . ASP A 1 88 ? 34.840 13.015 19.645 1.00 36.89 261 ASP A N 1
ATOM 632 C CA . ASP A 1 88 ? 34.368 11.722 19.225 1.00 36.91 261 ASP A CA 1
ATOM 633 C C . ASP A 1 88 ? 33.309 11.219 20.196 1.00 36.39 261 ASP A C 1
ATOM 634 O O . ASP A 1 88 ? 33.472 11.338 21.401 1.00 35.47 261 ASP A O 1
ATOM 639 N N . ILE A 1 89 ? 32.231 10.652 19.656 1.00 34.88 262 ILE A N 1
ATOM 640 C CA . ILE A 1 89 ? 31.188 10.017 20.443 1.00 34.31 262 ILE A CA 1
ATOM 641 C C . ILE A 1 89 ? 31.374 8.496 20.381 1.00 33.72 262 ILE A C 1
ATOM 642 O O . ILE A 1 89 ? 31.421 7.917 19.280 1.00 32.79 262 ILE A O 1
ATOM 647 N N . ASN A 1 90 ? 31.471 7.853 21.543 1.00 32.47 263 ASN A N 1
ATOM 648 C CA . ASN A 1 90 ? 31.683 6.403 21.625 1.00 32.09 263 ASN A CA 1
ATOM 649 C C . ASN A 1 90 ? 30.504 5.575 21.098 1.00 31.32 263 ASN A C 1
ATOM 650 O O . ASN A 1 90 ? 29.424 5.560 21.708 1.00 30.78 263 ASN A O 1
ATOM 655 N N . VAL A 1 91 ? 30.731 4.898 19.970 1.00 30.61 264 VAL A N 1
ATOM 656 C CA . VAL A 1 91 ? 29.772 3.921 19.426 1.00 30.53 264 VAL A CA 1
ATOM 657 C C . VAL A 1 91 ? 30.426 2.550 19.179 1.00 30.94 264 VAL A C 1
ATOM 658 O O . VAL A 1 91 ? 30.034 1.819 18.260 1.00 31.27 264 VAL A O 1
ATOM 662 N N . GLY A 1 92 ? 31.416 2.204 20.001 1.00 31.36 265 GLY A N 1
ATOM 663 C CA . GLY A 1 92 ? 31.970 0.845 19.998 1.00 31.66 265 GLY A CA 1
ATOM 664 C C . GLY A 1 92 ? 33.461 0.660 19.777 1.00 32.14 265 GLY A C 1
ATOM 665 O O . GLY A 1 92 ? 33.954 -0.470 19.789 1.00 31.84 265 GLY A O 1
ATOM 666 N N . TYR A 1 93 ? 34.181 1.762 19.584 1.00 32.38 266 TYR A N 1
ATOM 667 C CA . TYR A 1 93 ? 35.626 1.750 19.341 1.00 32.96 266 TYR A CA 1
ATOM 668 C C . TYR A 1 93 ? 36.440 0.880 20.322 1.00 33.30 266 TYR A C 1
ATOM 669 O O . TYR A 1 93 ? 37.406 0.229 19.923 1.00 32.37 266 TYR A O 1
ATOM 678 N N . TYR A 1 94 ? 36.085 0.903 21.606 1.00 33.28 267 TYR A N 1
ATOM 679 C CA . TYR A 1 94 ? 36.881 0.205 22.622 1.00 33.93 267 TYR A CA 1
ATOM 680 C C . TYR A 1 94 ? 36.717 -1.309 22.573 1.00 33.91 267 TYR A C 1
ATOM 681 O O . TYR A 1 94 ? 37.607 -2.061 22.999 1.00 34.49 267 TYR A O 1
ATOM 690 N N . THR A 1 95 ? 35.578 -1.765 22.067 1.00 33.80 268 THR A N 1
ATOM 691 C CA . THR A 1 95 ? 35.278 -3.193 22.061 1.00 34.19 268 THR A CA 1
ATOM 692 C C . THR A 1 95 ? 35.293 -3.814 20.674 1.00 34.34 268 THR A C 1
ATOM 693 O O . THR A 1 95 ? 35.245 -5.033 20.563 1.00 34.79 268 THR A O 1
ATOM 697 N N . GLY A 1 96 ? 35.370 -2.994 19.623 1.00 33.83 269 GLY A N 1
ATOM 698 C CA . GLY A 1 96 ? 35.246 -3.524 18.264 1.00 32.98 269 GLY A CA 1
ATOM 699 C C . GLY A 1 96 ? 33.796 -3.584 17.791 1.00 32.63 269 GLY A C 1
ATOM 700 O O . GLY A 1 96 ? 33.513 -4.050 16.688 1.00 32.16 269 GLY A O 1
ATOM 701 N N . ASP A 1 97 ? 32.874 -3.084 18.605 1.00 31.91 270 ASP A N 1
ATOM 702 C CA . ASP A 1 97 ? 31.475 -3.078 18.225 1.00 32.21 270 ASP A CA 1
ATOM 703 C C . ASP A 1 97 ? 31.129 -2.011 17.193 1.00 31.38 270 ASP A C 1
ATOM 704 O O . ASP A 1 97 ? 30.005 -1.977 16.696 1.00 31.30 270 ASP A O 1
ATOM 709 N N . ASP A 1 98 ? 32.083 -1.145 16.880 1.00 29.93 271 ASP A N 1
ATOM 710 C CA . ASP A 1 98 ? 31.898 -0.189 15.804 1.00 29.72 271 ASP A CA 1
ATOM 711 C C . ASP A 1 98 ? 32.227 -0.793 14.439 1.00 29.49 271 ASP A C 1
ATOM 712 O O . ASP A 1 98 ? 32.029 -0.137 13.431 1.00 28.25 271 ASP A O 1
ATOM 717 N N . ARG A 1 99 ? 32.742 -2.025 14.429 1.00 29.52 272 ARG A N 1
ATOM 718 C CA . ARG A 1 99 ? 32.946 -2.777 13.183 1.00 30.28 272 ARG A CA 1
ATOM 719 C C . ARG A 1 99 ? 31.681 -3.590 12.915 1.00 30.80 272 ARG A C 1
ATOM 720 O O . ARG A 1 99 ? 31.347 -4.515 13.655 1.00 30.40 272 ARG A O 1
ATOM 728 N N . LEU A 1 100 ? 30.932 -3.192 11.897 1.00 31.08 273 LEU A N 1
ATOM 729 C CA . LEU A 1 100 ? 29.576 -3.708 11.732 1.00 32.02 273 LEU A CA 1
ATOM 730 C C . LEU A 1 100 ? 29.508 -4.903 10.804 1.00 33.09 273 LEU A C 1
ATOM 731 O O . LEU A 1 100 ? 30.235 -4.962 9.818 1.00 33.19 273 LEU A O 1
ATOM 736 N N . PHE A 1 101 ? 28.631 -5.845 11.122 1.00 33.62 274 PHE A N 1
ATOM 737 C CA . PHE A 1 101 ? 28.178 -6.819 10.134 1.00 34.64 274 PHE A CA 1
ATOM 738 C C . PHE A 1 101 ? 26.814 -6.314 9.677 1.00 34.76 274 PHE A C 1
ATOM 739 O O . PHE A 1 101 ? 25.812 -6.507 10.368 1.00 34.87 274 PHE A O 1
ATOM 747 N N . LEU A 1 102 ? 26.795 -5.605 8.549 1.00 35.24 275 LEU A N 1
ATOM 748 C CA . LEU A 1 102 ? 25.637 -4.799 8.166 1.00 36.38 275 LEU A CA 1
ATOM 749 C C . LEU A 1 102 ? 24.879 -5.421 7.002 1.00 36.64 275 LEU A C 1
ATOM 750 O O . LEU A 1 102 ? 25.215 -5.184 5.848 1.00 36.66 275 LEU A O 1
ATOM 755 N N . VAL A 1 103 ? 23.857 -6.208 7.304 1.00 37.30 276 VAL A N 1
ATOM 756 C CA . VAL A 1 103 ? 23.031 -6.813 6.265 1.00 37.70 276 VAL A CA 1
ATOM 757 C C . VAL A 1 103 ? 21.642 -6.218 6.438 1.00 37.76 276 VAL A C 1
ATOM 758 O O . VAL A 1 103 ? 21.218 -5.384 5.640 1.00 38.24 276 VAL A O 1
ATOM 762 N N . SER A 1 104 ? 20.963 -6.603 7.509 1.00 37.61 277 SER A N 1
ATOM 763 C CA . SER A 1 104 ? 19.732 -5.931 7.898 1.00 37.88 277 SER A CA 1
ATOM 764 C C . SER A 1 104 ? 20.061 -4.708 8.763 1.00 37.59 277 SER A C 1
ATOM 765 O O . SER A 1 104 ? 21.158 -4.617 9.325 1.00 38.38 277 SER A O 1
ATOM 768 N N . PRO A 1 105 ? 19.137 -3.739 8.826 1.00 37.00 278 PRO A N 1
ATOM 769 C CA . PRO A 1 105 ? 19.448 -2.474 9.489 1.00 36.18 278 PRO A CA 1
ATOM 770 C C . PRO A 1 105 ? 19.813 -2.665 10.963 1.00 35.45 278 PRO A C 1
ATOM 771 O O . PRO A 1 105 ? 19.281 -3.542 11.626 1.00 34.91 278 PRO A O 1
ATOM 775 N N . LEU A 1 106 ? 20.727 -1.838 11.458 1.00 34.59 279 LEU A N 1
ATOM 776 C CA . LEU A 1 106 ? 21.221 -1.973 12.824 1.00 34.39 279 LEU A CA 1
ATOM 777 C C . LEU A 1 106 ? 20.938 -0.702 13.617 1.00 33.73 279 LEU A C 1
ATOM 778 O O . LEU A 1 106 ? 21.097 0.392 13.112 1.00 33.50 279 LEU A O 1
ATOM 783 N N . ILE A 1 107 ? 20.544 -0.860 14.873 1.00 33.63 280 ILE A N 1
ATOM 784 C CA . ILE A 1 107 ? 20.492 0.276 15.790 1.00 33.68 280 ILE A CA 1
ATOM 785 C C . ILE A 1 107 ? 21.861 0.482 16.449 1.00 32.91 280 ILE A C 1
ATOM 786 O O . ILE A 1 107 ? 22.351 -0.361 17.175 1.00 33.14 280 ILE A O 1
ATOM 791 N N . ILE A 1 108 ? 22.498 1.596 16.142 1.00 32.53 281 ILE A N 1
ATOM 792 C CA . ILE A 1 108 ? 23.772 1.924 16.770 1.00 31.86 281 ILE A CA 1
ATOM 793 C C . ILE A 1 108 ? 23.459 2.608 18.100 1.00 32.25 281 ILE A C 1
ATOM 794 O O . ILE A 1 108 ? 22.611 3.487 18.147 1.00 32.11 281 ILE A O 1
ATOM 799 N N . SER A 1 109 ? 24.126 2.193 19.175 1.00 32.36 282 SER A N 1
ATOM 800 C CA . SER A 1 109 ? 23.822 2.706 20.499 1.00 33.13 282 SER A CA 1
ATOM 801 C C . SER A 1 109 ? 25.044 3.380 21.143 1.00 33.18 282 SER A C 1
ATOM 802 O O . SER A 1 109 ? 26.144 2.823 21.159 1.00 34.06 282 SER A O 1
ATOM 805 N N . HIS A 1 110 ? 24.861 4.598 21.640 1.00 32.18 283 HIS A N 1
ATOM 806 C CA . HIS A 1 110 ? 25.899 5.283 22.402 1.00 31.66 283 HIS A CA 1
ATOM 807 C C . HIS A 1 110 ? 25.417 5.323 23.847 1.00 32.14 283 HIS A C 1
ATOM 808 O O . HIS A 1 110 ? 24.406 5.951 24.133 1.00 31.39 283 HIS A O 1
ATOM 815 N N . GLU A 1 111 ? 26.130 4.656 24.747 1.00 31.94 284 GLU A N 1
ATOM 816 C CA . GLU A 1 111 ? 25.757 4.681 26.150 1.00 32.63 284 GLU A CA 1
ATOM 817 C C . GLU A 1 111 ? 26.145 6.020 26.749 1.00 32.11 284 GLU A C 1
ATOM 818 O O . GLU A 1 111 ? 27.291 6.453 26.649 1.00 31.29 284 GLU A O 1
ATOM 824 N N . ILE A 1 112 ? 25.173 6.684 27.362 1.00 31.97 285 ILE A N 1
ATOM 825 C CA . ILE A 1 112 ? 25.437 7.964 27.992 1.00 32.18 285 ILE A CA 1
ATOM 826 C C . ILE A 1 112 ? 25.990 7.743 29.405 1.00 32.55 285 ILE A C 1
ATOM 827 O O . ILE A 1 112 ? 25.245 7.588 30.380 1.00 32.94 285 ILE A O 1
ATOM 832 N N . ASN A 1 113 ? 27.304 7.677 29.492 1.00 32.72 286 ASN A N 1
ATOM 833 C CA . ASN A 1 113 ? 27.968 7.490 30.775 1.00 33.20 286 ASN A CA 1
ATOM 834 C C . ASN A 1 113 ? 28.796 8.715 31.104 1.00 33.55 286 ASN A C 1
ATOM 835 O O . ASN A 1 113 ? 28.678 9.746 30.448 1.00 32.41 286 ASN A O 1
ATOM 840 N N . GLN A 1 114 ? 29.657 8.586 32.112 1.00 35.08 287 GLN A N 1
ATOM 841 C CA . GLN A 1 114 ? 30.406 9.724 32.609 1.00 36.47 287 GLN A CA 1
ATOM 842 C C . GLN A 1 114 ? 31.331 10.314 31.553 1.00 36.51 287 GLN A C 1
ATOM 843 O O . GLN A 1 114 ? 31.646 11.502 31.597 1.00 36.72 287 GLN A O 1
ATOM 849 N N . GLN A 1 115 ? 31.742 9.506 30.576 1.00 36.14 288 GLN A N 1
ATOM 850 C CA . GLN A 1 115 ? 32.577 10.033 29.499 1.00 36.32 288 GLN A CA 1
ATOM 851 C C . GLN A 1 115 ? 31.789 10.562 28.294 1.00 35.71 288 GLN A C 1
ATOM 852 O O . GLN A 1 115 ? 32.384 11.036 27.335 1.00 35.89 288 GLN A O 1
ATOM 858 N N . SER A 1 116 ? 30.460 10.477 28.324 1.00 34.65 289 SER A N 1
ATOM 859 C CA . SER A 1 116 ? 29.669 10.953 27.192 1.00 33.98 289 SER A CA 1
ATOM 860 C C . SER A 1 116 ? 29.427 12.449 27.298 1.00 34.38 289 SER A C 1
ATOM 861 O O . SER A 1 116 ? 29.145 12.950 28.385 1.00 33.48 289 SER A O 1
ATOM 864 N N . PRO A 1 117 ? 29.494 13.163 26.170 1.00 34.87 290 PRO A N 1
ATOM 865 C CA . PRO A 1 117 ? 29.165 14.587 26.243 1.00 35.39 290 PRO A CA 1
ATOM 866 C C . PRO A 1 117 ? 27.694 14.858 26.613 1.00 35.21 290 PRO A C 1
ATOM 867 O O . PRO A 1 117 ? 27.348 16.000 26.900 1.00 35.77 290 PRO A O 1
ATOM 871 N N . PHE A 1 118 ? 26.848 13.828 26.619 1.00 35.07 291 PHE A N 1
ATOM 872 C CA . PHE A 1 118 ? 25.441 13.984 27.019 1.00 35.54 291 PHE A CA 1
ATOM 873 C C . PHE A 1 118 ? 25.164 13.691 28.502 1.00 34.92 291 PHE A C 1
ATOM 874 O O . PHE A 1 118 ? 24.011 13.708 28.929 1.00 34.97 291 PHE A O 1
ATOM 882 N N . TRP A 1 119 ? 26.211 13.391 29.261 1.00 34.25 292 TRP A N 1
ATOM 883 C CA . TRP A 1 119 ? 26.098 12.909 30.652 1.00 34.88 292 TRP A CA 1
ATOM 884 C C . TRP A 1 119 ? 25.209 13.809 31.535 1.00 35.14 292 TRP A C 1
ATOM 885 O O . TRP A 1 119 ? 24.415 13.318 32.343 1.00 34.72 292 TRP A O 1
ATOM 896 N N . GLU A 1 120 ? 25.340 15.113 31.359 1.00 35.88 293 GLU A N 1
ATOM 897 C CA . GLU A 1 120 ? 24.665 16.082 32.239 1.00 37.92 293 GLU A CA 1
ATOM 898 C C . GLU A 1 120 ? 23.390 16.690 31.645 1.00 37.69 293 GLU A C 1
ATOM 899 O O . GLU A 1 120 ? 22.799 17.595 32.238 1.00 38.14 293 GLU A O 1
ATOM 905 N N . ILE A 1 121 ? 22.965 16.199 30.481 1.00 37.63 294 ILE A N 1
ATOM 906 C CA . ILE A 1 121 ? 21.827 16.794 29.760 1.00 37.48 294 ILE A CA 1
ATOM 907 C C . ILE A 1 121 ? 20.525 16.052 30.041 1.00 37.62 294 ILE A C 1
ATOM 908 O O . ILE A 1 121 ? 20.409 14.853 29.766 1.00 37.05 294 ILE A O 1
ATOM 913 N N . SER A 1 122 ? 19.538 16.775 30.583 1.00 37.26 295 SER A N 1
ATOM 914 C CA . SER A 1 122 ? 18.228 16.198 30.902 1.00 36.77 295 SER A CA 1
ATOM 915 C C . SER A 1 122 ? 17.247 16.439 29.760 1.00 36.76 295 SER A C 1
ATOM 916 O O . SER A 1 122 ? 17.537 17.199 28.841 1.00 36.20 295 SER A O 1
ATOM 919 N N . LYS A 1 123 ? 16.084 15.799 29.831 1.00 36.72 296 LYS A N 1
ATOM 920 C CA . LYS A 1 123 ? 15.042 16.014 28.828 1.00 37.52 296 LYS A CA 1
ATOM 921 C C . LYS A 1 123 ? 14.696 17.500 28.664 1.00 37.55 296 LYS A C 1
ATOM 922 O O . LYS A 1 123 ? 14.531 17.984 27.548 1.00 37.46 296 LYS A O 1
ATOM 928 N N . ALA A 1 124 ? 14.611 18.234 29.772 1.00 37.94 297 ALA A N 1
ATOM 929 C CA . ALA A 1 124 ? 14.234 19.653 29.702 1.00 38.58 297 ALA A CA 1
ATOM 930 C C . ALA A 1 124 ? 15.349 20.512 29.109 1.00 38.88 297 ALA A C 1
ATOM 931 O O . ALA A 1 124 ? 15.086 21.523 28.455 1.00 39.03 297 ALA A O 1
ATOM 933 N N . GLN A 1 125 ? 16.596 20.100 29.323 1.00 39.38 298 GLN A N 1
ATOM 934 C CA . GLN A 1 125 ? 17.745 20.877 28.863 1.00 40.40 298 GLN A CA 1
ATOM 935 C C . GLN A 1 125 ? 18.041 20.678 27.373 1.00 40.30 298 GLN A C 1
ATOM 936 O O . GLN A 1 125 ? 18.462 21.603 26.685 1.00 40.58 298 GLN A O 1
ATOM 942 N N . LEU A 1 126 ? 17.819 19.464 26.886 1.00 40.33 299 LEU A N 1
ATOM 943 C CA . LEU A 1 126 ? 18.193 19.095 25.514 1.00 40.31 299 LEU A CA 1
ATOM 944 C C . LEU A 1 126 ? 17.829 20.121 24.426 1.00 40.52 299 LEU A C 1
ATOM 945 O O . LEU A 1 126 ? 18.697 20.547 23.656 1.00 40.01 299 LEU A O 1
ATOM 950 N N . PRO A 1 127 ? 16.549 20.517 24.347 1.00 41.05 300 PRO A N 1
ATOM 951 C CA . PRO A 1 127 ? 16.182 21.452 23.285 1.00 41.45 300 PRO A CA 1
ATOM 952 C C . PRO A 1 127 ? 16.870 22.818 23.397 1.00 41.80 300 PRO A C 1
ATOM 953 O O . PRO A 1 127 ? 16.913 23.564 22.420 1.00 41.75 300 PRO A O 1
ATOM 957 N N . LYS A 1 128 ? 17.425 23.141 24.561 1.00 42.35 301 LYS A N 1
ATOM 958 C CA . LYS A 1 128 ? 18.185 24.386 24.701 1.00 43.35 301 LYS A CA 1
ATOM 959 C C . LYS A 1 128 ? 19.621 24.274 24.166 1.00 43.69 301 LYS A C 1
ATO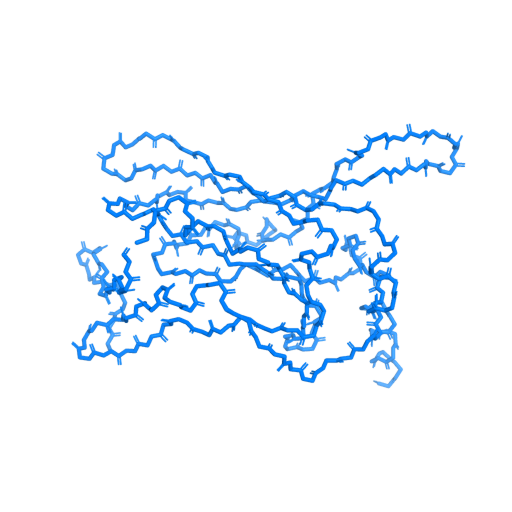M 960 O O . LYS A 1 128 ? 20.315 25.280 24.019 1.00 43.75 301 LYS A O 1
ATOM 966 N N . GLU A 1 129 ? 20.078 23.058 23.888 1.00 43.54 302 GLU A N 1
ATOM 967 C CA . GLU A 1 129 ? 21.457 22.874 23.436 1.00 43.93 302 GLU A CA 1
ATOM 968 C C . GLU A 1 129 ? 21.612 23.165 21.957 1.00 43.70 302 GLU A C 1
ATOM 969 O O . GLU A 1 129 ? 20.742 22.835 21.148 1.00 43.84 302 GLU A O 1
ATOM 975 N N . GLU A 1 130 ? 22.732 23.783 21.608 1.00 42.91 303 GLU A N 1
ATOM 976 C CA . GLU A 1 130 ? 23.082 24.040 20.226 1.00 42.95 303 GLU A CA 1
ATOM 977 C C . GLU A 1 130 ? 24.126 23.019 19.801 1.00 42.08 303 GLU A C 1
ATOM 978 O O . GLU A 1 130 ? 25.330 23.239 19.994 1.00 41.76 303 GLU A O 1
ATOM 984 N N . LEU A 1 131 ? 23.681 21.905 19.228 1.00 40.78 304 LEU A N 1
ATOM 985 C CA . LEU A 1 131 ? 24.613 20.828 18.916 1.00 40.15 304 LEU A CA 1
ATOM 986 C C . LEU A 1 131 ? 24.231 20.042 17.666 1.00 39.32 304 LEU A C 1
ATOM 987 O O . LEU A 1 131 ? 23.131 20.175 17.143 1.00 38.98 304 LEU A O 1
ATOM 992 N N . GLU A 1 132 ? 25.164 19.233 17.182 1.00 38.40 305 GLU A N 1
ATOM 993 C CA . GLU A 1 132 ? 24.948 18.456 15.972 1.00 37.53 305 GLU A CA 1
ATOM 994 C C . GLU A 1 132 ? 25.822 17.222 16.055 1.00 37.01 305 GLU A C 1
ATOM 995 O O . GLU A 1 132 ? 27.010 17.324 16.309 1.00 36.53 305 GLU A O 1
ATOM 1001 N N . ILE A 1 133 ? 25.211 16.060 15.862 1.00 36.41 306 ILE A N 1
ATOM 1002 C CA . ILE A 1 133 ? 25.920 14.795 15.822 1.00 36.29 306 ILE A CA 1
ATOM 1003 C C . ILE A 1 133 ? 26.089 14.385 14.372 1.00 35.84 306 ILE A C 1
ATOM 1004 O O . ILE A 1 133 ? 25.102 14.171 13.665 1.00 36.64 306 ILE A O 1
ATOM 1009 N N . VAL A 1 134 ? 27.338 14.296 13.931 1.00 34.46 307 VAL A N 1
ATOM 1010 C CA . VAL A 1 134 ? 27.658 13.848 12.592 1.00 33.80 307 VAL A CA 1
ATOM 1011 C C . VAL A 1 134 ? 27.933 12.358 12.649 1.00 33.66 307 VAL A C 1
ATOM 1012 O O . VAL A 1 134 ? 28.731 11.905 13.479 1.00 33.08 307 VAL A O 1
ATOM 1016 N N . VAL A 1 135 ? 27.266 11.591 11.788 1.00 32.64 308 VAL A N 1
ATOM 1017 C CA . VAL A 1 135 ? 27.479 10.156 11.742 1.00 32.08 308 VAL A CA 1
ATOM 1018 C C . VAL A 1 135 ? 28.125 9.773 10.420 1.00 32.62 308 VAL A C 1
ATOM 1019 O O . VAL A 1 135 ? 27.774 10.306 9.368 1.00 31.28 308 VAL A O 1
ATOM 1023 N N . ILE A 1 136 ? 29.101 8.868 10.499 1.00 32.81 309 ILE A N 1
ATOM 1024 C CA . ILE A 1 136 ? 29.921 8.531 9.358 1.00 33.91 309 ILE A CA 1
ATOM 1025 C C . ILE A 1 136 ? 30.059 7.037 9.233 1.00 34.53 309 ILE A C 1
ATOM 1026 O O . ILE A 1 136 ? 30.569 6.369 10.140 1.00 34.01 309 ILE A O 1
ATOM 1031 N N . LEU A 1 137 ? 29.595 6.521 8.101 1.00 34.98 310 LEU A N 1
ATOM 1032 C CA . LEU A 1 137 ? 29.673 5.109 7.820 1.00 36.63 310 LEU A CA 1
ATOM 1033 C C . LEU A 1 137 ? 30.706 4.931 6.723 1.00 37.54 310 LEU A C 1
ATOM 1034 O O . LEU A 1 137 ? 30.641 5.592 5.681 1.00 37.36 310 LEU A O 1
ATOM 1039 N N . GLU A 1 138 ? 31.680 4.067 6.980 1.00 39.10 311 GLU A N 1
ATOM 1040 C CA . GLU A 1 138 ? 32.756 3.813 6.033 1.00 40.94 311 GLU A CA 1
ATOM 1041 C C . GLU A 1 138 ? 32.823 2.331 5.747 1.00 42.19 311 GLU A C 1
ATOM 1042 O O . GLU A 1 138 ? 32.494 1.509 6.595 1.00 41.60 311 GLU A O 1
ATOM 1048 N N . GLY A 1 139 ? 33.254 1.981 4.540 1.00 43.66 312 GLY A N 1
ATOM 1049 C CA . GLY A 1 139 ? 33.364 0.580 4.189 1.00 45.93 312 GLY A CA 1
ATOM 1050 C C . GLY A 1 139 ? 33.820 0.357 2.766 1.00 47.54 312 GLY A C 1
ATOM 1051 O O . GLY A 1 139 ? 34.503 1.190 2.186 1.00 46.96 312 GLY A O 1
ATOM 1052 N N . MET A 1 140 ? 33.433 -0.782 2.209 1.00 49.21 313 MET A N 1
ATOM 1053 C CA A MET A 1 140 ? 33.795 -1.117 0.838 0.50 50.11 313 MET A CA 1
ATOM 1054 C CA B MET A 1 140 ? 33.805 -1.133 0.843 0.50 49.96 313 MET A CA 1
ATOM 1055 C C . MET A 1 140 ? 32.678 -1.881 0.152 1.00 50.69 313 MET A C 1
ATOM 1056 O O . MET A 1 140 ? 32.059 -2.771 0.749 1.00 50.49 313 MET A O 1
ATOM 1065 N N . VAL A 1 141 ? 32.407 -1.512 -1.101 1.00 51.69 314 VAL A N 1
ATOM 1066 C CA . VAL A 1 141 ? 31.432 -2.236 -1.898 1.00 53.13 314 VAL A CA 1
ATOM 1067 C C . VAL A 1 141 ? 32.017 -3.628 -2.133 1.00 54.27 314 VAL A C 1
ATOM 1068 O O . VAL A 1 141 ? 33.183 -3.768 -2.534 1.00 54.38 314 VAL A O 1
ATOM 1072 N N . GLU A 1 142 ? 31.218 -4.654 -1.853 1.00 55.44 315 GLU A N 1
ATOM 1073 C CA . GLU A 1 142 ? 31.689 -6.036 -1.918 1.00 56.74 315 GLU A CA 1
ATOM 1074 C C . GLU A 1 142 ? 32.130 -6.432 -3.328 1.00 57.59 315 GLU A C 1
ATOM 1075 O O . GLU A 1 142 ? 33.256 -6.894 -3.530 1.00 57.87 315 GLU A O 1
ATOM 1081 N N . ALA A 1 143 ? 31.244 -6.242 -4.299 1.00 58.55 316 ALA A N 1
ATOM 1082 C CA . ALA A 1 143 ? 31.501 -6.705 -5.665 1.00 59.45 316 ALA A CA 1
ATOM 1083 C C . ALA A 1 143 ? 32.636 -5.954 -6.372 1.00 59.84 316 ALA A C 1
ATOM 1084 O O . ALA A 1 143 ? 33.198 -6.444 -7.354 1.00 60.45 316 ALA A O 1
ATOM 1086 N N . THR A 1 144 ? 32.992 -4.781 -5.859 1.00 60.07 317 THR A N 1
ATOM 1087 C CA . THR A 1 144 ? 33.915 -3.889 -6.558 1.00 60.04 317 THR A CA 1
ATOM 1088 C C . THR A 1 144 ? 35.243 -3.679 -5.841 1.00 59.64 317 THR A C 1
ATOM 1089 O O . THR A 1 144 ? 36.232 -3.251 -6.451 1.00 59.64 317 THR A O 1
ATOM 1093 N N . GLY A 1 145 ? 35.273 -3.973 -4.547 1.00 58.97 318 GLY A N 1
ATOM 1094 C CA . GLY A 1 145 ? 36.438 -3.651 -3.736 1.00 58.22 318 GLY A CA 1
ATOM 1095 C C . GLY A 1 145 ? 36.683 -2.154 -3.740 1.00 57.62 318 GLY A C 1
ATOM 1096 O O . GLY A 1 145 ? 37.770 -1.689 -3.412 1.00 57.73 318 GLY A O 1
ATOM 1097 N N . MET A 1 146 ? 35.661 -1.395 -4.118 1.00 57.26 319 MET A N 1
ATOM 1098 C CA . MET A 1 146 ? 35.750 0.064 -4.119 1.00 56.93 319 MET A CA 1
ATOM 1099 C C . MET A 1 146 ? 35.285 0.622 -2.766 1.00 55.74 319 MET A C 1
ATOM 1100 O O . MET A 1 146 ? 34.212 0.263 -2.271 1.00 55.49 319 MET A O 1
ATOM 1105 N N . THR A 1 147 ? 36.097 1.496 -2.178 1.00 54.12 320 THR A N 1
ATOM 1106 C CA . THR A 1 147 ? 35.773 2.116 -0.900 1.00 52.98 320 THR A CA 1
ATOM 1107 C C . THR A 1 147 ? 34.611 3.096 -1.021 1.00 51.72 320 THR A C 1
ATOM 1108 O O . THR A 1 147 ? 34.330 3.603 -2.107 1.00 51.41 320 THR A O 1
ATOM 1112 N N . CYS A 1 148 ? 33.932 3.345 0.097 1.00 50.00 321 CYS A N 1
ATOM 1113 C CA . CYS A 1 148 ? 32.832 4.306 0.146 1.00 48.66 321 CYS A CA 1
ATOM 1114 C C . CYS A 1 148 ? 32.666 4.888 1.547 1.00 46.86 321 CYS A C 1
ATOM 1115 O O . CYS A 1 148 ? 33.059 4.269 2.539 1.00 45.99 321 CYS A O 1
ATOM 1118 N N . GLN A 1 149 ? 32.099 6.089 1.606 1.00 44.92 322 GLN A N 1
ATOM 1119 C CA . GLN A 1 149 ? 31.746 6.744 2.866 1.00 43.52 322 GLN A CA 1
ATOM 1120 C C . GLN A 1 149 ? 30.348 7.308 2.674 1.00 42.19 322 GLN A C 1
ATOM 1121 O O . GLN A 1 149 ? 29.971 7.687 1.565 1.00 42.28 322 GLN A O 1
ATOM 1127 N N . ALA A 1 150 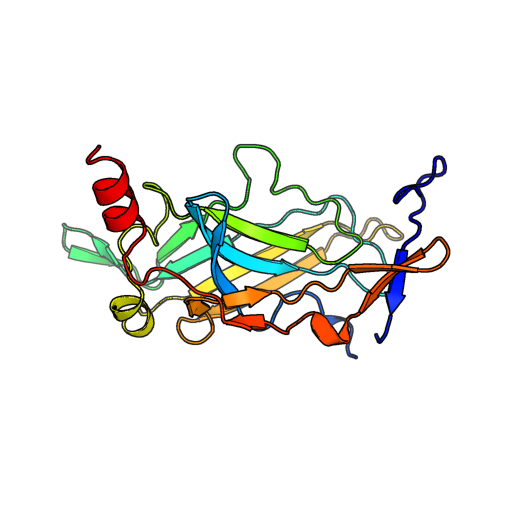? 29.573 7.334 3.745 1.00 40.01 323 ALA A N 1
ATOM 1128 C CA . ALA A 1 150 ? 28.292 8.008 3.754 1.00 38.63 323 ALA A CA 1
ATOM 1129 C C . ALA A 1 150 ? 28.181 8.783 5.067 1.00 37.87 323 ALA A C 1
ATOM 1130 O O . ALA A 1 150 ? 28.642 8.313 6.115 1.00 37.04 323 ALA A O 1
ATOM 1132 N N . ARG A 1 151 ? 27.567 9.960 5.016 1.00 36.98 324 ARG A N 1
ATOM 1133 C CA . ARG A 1 151 ? 27.505 10.821 6.185 1.00 37.00 324 ARG A CA 1
ATOM 1134 C C . ARG A 1 151 ? 26.130 11.430 6.3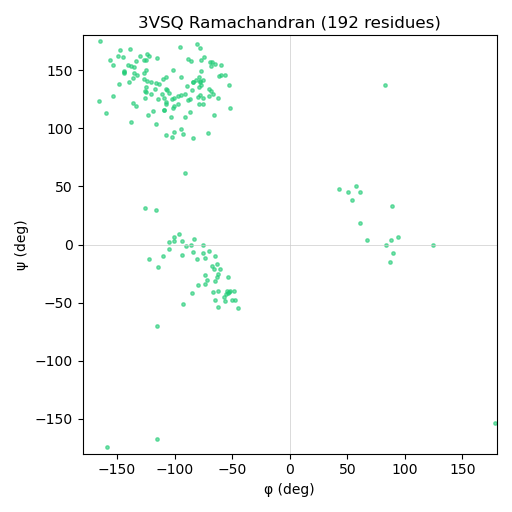16 1.00 36.77 324 ARG A C 1
ATOM 1135 O O . ARG A 1 151 ? 25.423 11.611 5.322 1.00 35.66 324 ARG A O 1
ATOM 1143 N N . SER A 1 152 ? 25.758 11.760 7.550 1.00 36.32 325 SER A N 1
ATOM 1144 C CA . SER A 1 152 ? 24.537 12.501 7.809 1.00 36.31 325 SER A CA 1
ATOM 1145 C C . SER A 1 152 ? 24.717 13.141 9.167 1.00 36.41 325 SER A C 1
ATOM 1146 O O . SER A 1 152 ? 25.801 13.055 9.750 1.00 35.99 325 SER A O 1
ATOM 1149 N N . SER A 1 153 ? 23.672 13.781 9.673 1.00 36.51 326 SER A N 1
ATOM 1150 C CA . SER A 1 153 ? 23.765 14.422 10.971 1.00 36.88 326 SER A CA 1
ATOM 1151 C C . SER A 1 153 ? 22.423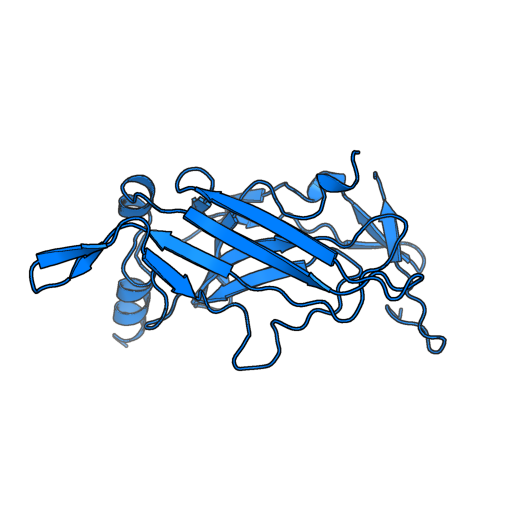 14.589 11.659 1.00 37.06 326 SER A C 1
ATOM 1152 O O . SER A 1 153 ? 21.363 14.555 11.016 1.00 37.30 326 SER A O 1
ATOM 1155 N N . TYR A 1 154 ? 22.481 14.749 12.981 1.00 36.65 327 TYR A N 1
ATOM 1156 C CA . TYR A 1 154 ? 21.307 14.996 13.791 1.00 36.37 327 TYR A CA 1
ATOM 1157 C C . TYR A 1 154 ? 21.519 16.293 14.564 1.00 36.58 327 TYR A C 1
ATOM 1158 O O . TYR A 1 154 ? 22.384 16.367 15.445 1.00 36.20 327 TYR A O 1
ATOM 1167 N N . ILE A 1 155 ? 20.751 17.324 14.217 1.00 36.67 328 ILE A N 1
ATOM 1168 C CA . ILE A 1 155 ? 20.761 18.550 15.011 1.00 37.09 328 ILE A CA 1
ATOM 1169 C C . ILE A 1 155 ? 19.865 18.335 16.213 1.00 37.28 328 ILE A C 1
ATOM 1170 O O . ILE A 1 155 ? 19.185 17.318 16.303 1.00 37.20 328 ILE A O 1
ATOM 1175 N N . THR A 1 156 ? 19.875 19.290 17.136 1.00 37.65 329 THR A N 1
ATOM 1176 C CA . THR A 1 156 ? 19.152 19.172 18.404 1.00 37.62 329 THR A CA 1
ATOM 1177 C C . THR A 1 156 ? 17.702 18.689 18.269 1.00 37.94 329 THR A C 1
ATOM 1178 O O . THR A 1 156 ? 17.278 17.775 18.978 1.00 36.87 329 THR A O 1
ATOM 1182 N N . SER A 1 157 ? 16.955 19.285 17.345 1.00 38.49 330 SER A N 1
ATOM 1183 C CA . SER A 1 157 ? 15.518 18.991 17.198 1.00 39.45 330 SER A CA 1
ATOM 1184 C C . SER A 1 157 ? 15.247 17.625 16.568 1.00 39.82 330 SER A C 1
ATOM 1185 O O . SER A 1 157 ? 14.109 17.144 16.564 1.00 40.32 330 SER A O 1
ATOM 1188 N N . GLU A 1 158 ? 16.293 17.001 16.033 1.00 39.61 331 GLU A N 1
ATOM 1189 C CA . GLU A 1 158 ? 16.164 15.687 15.406 1.00 39.37 331 GLU A CA 1
ATOM 1190 C C . GLU A 1 158 ? 16.536 14.554 16.358 1.00 38.71 331 GLU A C 1
ATOM 1191 O O . GLU A 1 158 ? 16.648 13.406 15.949 1.00 37.99 331 GLU A O 1
ATOM 1197 N N . ILE A 1 159 ? 16.732 14.899 17.627 1.00 38.17 332 ILE A N 1
ATOM 1198 C CA . ILE A 1 159 ? 17.017 13.921 18.670 1.00 37.55 332 ILE A CA 1
ATOM 1199 C C . ILE A 1 159 ? 15.798 13.815 19.577 1.00 37.72 332 ILE A C 1
ATOM 1200 O O . ILE A 1 159 ? 15.435 14.777 20.241 1.00 38.50 332 ILE A O 1
ATOM 1205 N N . LEU A 1 160 ? 15.167 12.649 19.599 1.00 37.23 333 LEU A N 1
ATOM 1206 C CA . LEU A 1 160 ? 13.880 12.483 20.267 1.00 37.11 333 LEU A CA 1
ATOM 1207 C C . LEU A 1 160 ? 14.022 11.790 21.609 1.00 36.31 333 LEU A C 1
ATOM 1208 O O . LEU A 1 160 ? 14.313 10.604 21.656 1.00 35.73 333 LEU A O 1
ATOM 1213 N N . TRP A 1 161 ? 13.809 12.527 22.698 1.00 36.10 334 TRP A N 1
ATOM 1214 C CA . TRP A 1 161 ? 13.935 11.957 24.051 1.00 35.73 334 TRP A CA 1
ATOM 1215 C C . TRP A 1 161 ? 12.707 11.140 24.407 1.00 36.12 334 TRP A C 1
ATOM 1216 O O . TRP A 1 161 ? 11.580 11.631 24.275 1.00 36.37 334 TRP A O 1
ATOM 1227 N N . GLY A 1 162 ? 12.916 9.906 24.855 1.00 36.20 335 GLY A N 1
ATOM 1228 C CA . GLY A 1 162 ? 11.815 9.042 25.282 1.00 37.44 335 GLY A CA 1
ATOM 1229 C C . GLY A 1 162 ? 11.190 8.200 24.175 1.00 38.05 335 GLY A C 1
ATOM 1230 O O . GLY A 1 162 ? 9.984 7.927 24.199 1.00 38.14 335 GLY A O 1
ATOM 1231 N N . TYR A 1 163 ? 12.017 7.793 23.210 1.00 37.83 336 TYR A N 1
ATOM 1232 C CA . TYR A 1 163 ? 11.572 7.062 22.021 1.00 38.25 336 TYR A CA 1
ATOM 1233 C C . TYR A 1 163 ? 12.502 5.888 21.739 1.00 38.17 336 TYR A C 1
ATOM 1234 O O . TYR A 1 163 ? 13.678 5.918 22.122 1.00 38.19 336 TYR A O 1
ATOM 1243 N N . ARG A 1 164 ? 11.963 4.853 21.095 1.00 37.78 337 ARG A N 1
ATOM 1244 C CA . ARG A 1 164 ? 12.762 3.747 20.567 1.00 38.13 337 ARG A CA 1
ATOM 1245 C C . ARG A 1 164 ? 12.470 3.632 19.086 1.00 37.95 337 ARG A C 1
ATOM 1246 O O . ARG A 1 164 ? 11.475 4.162 18.603 1.00 37.56 337 ARG A O 1
ATOM 1254 N N . PHE A 1 165 ? 13.331 2.913 18.372 1.00 37.85 338 PHE A N 1
ATOM 1255 C CA . PHE A 1 165 ? 13.053 2.560 16.986 1.00 37.86 338 PHE A CA 1
ATOM 1256 C C . PHE A 1 165 ? 12.064 1.394 16.868 1.00 38.33 338 PHE A C 1
ATOM 1257 O O . PHE A 1 165 ? 12.094 0.440 17.654 1.00 38.58 338 PHE A O 1
ATOM 1265 N N . THR A 1 166 ? 11.164 1.507 15.899 1.00 39.35 339 THR A N 1
ATOM 1266 C CA . THR A 1 166 ? 10.245 0.424 15.548 1.00 39.88 339 THR A CA 1
ATOM 1267 C C . THR A 1 166 ? 11.060 -0.680 14.891 1.00 40.51 339 THR A C 1
ATOM 1268 O O . THR A 1 166 ? 11.812 -0.410 13.953 1.00 39.58 339 THR A O 1
ATOM 1272 N N . PRO A 1 167 ? 10.938 -1.926 15.387 1.00 41.23 340 PRO A N 1
ATOM 1273 C CA . PRO A 1 167 ? 11.754 -2.993 14.803 1.00 42.03 340 PRO A CA 1
ATOM 1274 C C . PRO A 1 167 ? 11.369 -3.240 13.333 1.00 42.75 340 PRO A C 1
ATOM 1275 O O . PRO A 1 167 ? 10.255 -2.908 12.930 1.00 42.46 340 PRO A O 1
ATOM 1279 N N . VAL A 1 168 ? 12.292 -3.772 12.535 1.00 43.14 341 VAL A N 1
ATOM 1280 C CA . VAL A 1 168 ? 12.035 -3.951 11.101 1.00 43.79 341 VAL A CA 1
ATOM 1281 C C . VAL A 1 168 ? 12.172 -5.400 10.678 1.00 44.65 341 VAL A C 1
ATOM 1282 O O . VAL A 1 168 ? 11.801 -5.767 9.563 1.00 44.57 341 VAL A O 1
ATOM 1286 N N . LEU A 1 169 ? 12.728 -6.215 11.562 1.00 45.53 342 LEU A N 1
ATOM 1287 C CA . LEU A 1 169 ? 13.110 -7.572 11.211 1.00 47.00 342 LEU A CA 1
ATOM 1288 C C . LEU A 1 169 ? 12.151 -8.605 11.781 1.00 47.66 342 LEU A C 1
ATOM 1289 O O . LEU A 1 169 ? 11.829 -8.584 12.973 1.00 47.68 342 LEU A O 1
ATOM 1294 N N . THR A 1 170 ? 11.707 -9.512 10.917 1.00 48.42 343 THR A N 1
ATOM 1295 C CA . THR A 1 170 ? 10.915 -10.662 11.334 1.00 49.31 343 THR A CA 1
ATOM 1296 C C . THR A 1 170 ? 11.364 -11.905 10.576 1.00 50.28 343 THR A C 1
ATOM 1297 O O . THR A 1 170 ? 12.115 -11.818 9.604 1.00 50.08 343 THR A O 1
ATOM 1301 N N . LEU A 1 171 ? 10.895 -13.062 11.025 1.00 51.21 344 LEU A N 1
ATOM 1302 C CA . LEU A 1 171 ? 11.184 -14.316 10.352 1.00 52.15 344 LEU A CA 1
ATOM 1303 C C . LEU A 1 171 ? 9.939 -14.825 9.629 1.00 52.92 344 LEU A C 1
ATOM 1304 O O . LEU A 1 171 ? 8.905 -15.046 10.251 1.00 52.78 344 LEU A O 1
ATOM 1309 N N . GLU A 1 172 ? 10.039 -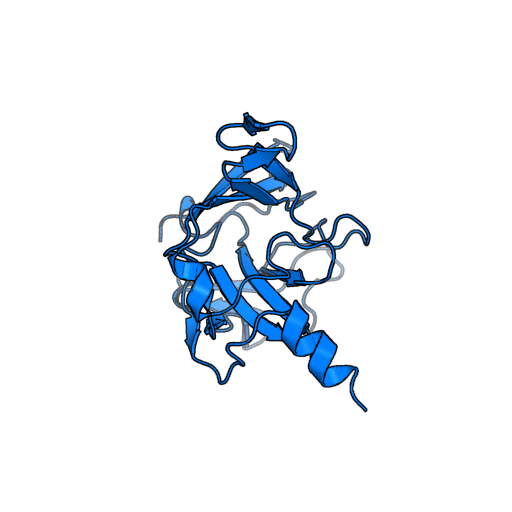14.999 8.314 1.00 53.84 345 GLU A N 1
ATOM 1310 C CA . GLU A 1 172 ? 8.899 -15.436 7.516 1.00 54.95 345 GLU A CA 1
ATOM 1311 C C . GLU A 1 172 ? 9.299 -16.477 6.471 1.00 54.85 345 GLU A C 1
ATOM 1312 O O . GLU A 1 172 ? 9.923 -16.148 5.465 1.00 54.71 345 GLU A O 1
ATOM 1318 N N . ASP A 1 173 ? 8.948 -17.734 6.732 1.00 55.09 346 ASP A N 1
ATOM 1319 C CA . ASP A 1 173 ? 9.126 -18.817 5.761 1.00 55.19 346 ASP A CA 1
ATOM 1320 C C . ASP A 1 173 ? 10.574 -18.987 5.308 1.00 54.65 346 ASP A C 1
ATOM 1321 O O . ASP A 1 173 ? 10.856 -19.037 4.111 1.00 54.39 346 ASP A O 1
ATOM 1326 N N . GLY A 1 174 ? 11.491 -19.070 6.263 1.00 53.83 347 GLY A N 1
ATOM 1327 C CA . GLY A 1 174 ? 12.890 -19.287 5.926 1.00 53.22 347 GLY A CA 1
ATOM 1328 C C . GLY A 1 174 ? 13.690 -18.027 5.643 1.00 52.51 347 GLY A C 1
ATOM 1329 O O . GLY A 1 174 ? 14.914 -18.074 5.611 1.00 52.81 347 GLY A O 1
ATOM 1330 N N . PHE A 1 175 ? 13.007 -16.904 5.425 1.00 51.97 348 PHE A N 1
ATOM 1331 C CA . PHE A 1 175 ? 13.676 -15.617 5.183 1.00 51.18 348 PHE A CA 1
ATOM 1332 C C . PHE A 1 175 ? 13.541 -14.687 6.373 1.00 50.00 348 PHE A C 1
ATOM 1333 O O . PHE A 1 175 ? 12.442 -14.511 6.908 1.00 49.58 348 PHE A O 1
ATOM 1341 N N . TYR A 1 176 ? 14.640 -14.054 6.767 1.00 48.51 349 TYR A N 1
ATOM 1342 C CA . TYR A 1 176 ? 14.521 -12.927 7.670 1.00 47.17 349 TYR A CA 1
ATOM 1343 C C . TYR A 1 176 ? 14.103 -11.737 6.837 1.00 46.63 349 TYR A C 1
ATOM 1344 O O . TYR A 1 176 ? 14.785 -11.355 5.891 1.00 47.05 349 TYR A O 1
ATOM 1353 N N . GLU A 1 177 ? 12.959 -11.175 7.184 1.00 45.90 350 GLU A N 1
ATOM 1354 C CA . GLU A 1 177 ? 12.344 -10.132 6.395 1.00 45.95 350 GLU A CA 1
ATOM 1355 C C . GLU A 1 177 ? 12.591 -8.762 6.983 1.00 44.96 350 GLU A C 1
ATOM 1356 O O . GLU A 1 177 ? 12.271 -8.524 8.144 1.00 44.29 350 GLU A O 1
ATOM 1362 N N . VAL A 1 178 ? 13.126 -7.857 6.172 1.00 44.17 351 VAL A N 1
ATOM 1363 C CA . VAL A 1 178 ? 13.260 -6.466 6.574 1.00 43.93 351 VAL A CA 1
ATOM 1364 C C . VAL A 1 178 ? 12.156 -5.604 5.962 1.00 43.85 351 VAL A C 1
ATOM 1365 O O . VAL A 1 178 ? 12.054 -5.487 4.737 1.00 43.87 351 VAL A O 1
ATOM 1369 N N . ASP A 1 179 ? 11.352 -4.987 6.817 1.00 43.37 352 ASP A N 1
ATOM 1370 C CA . ASP A 1 179 ? 10.336 -4.044 6.372 1.00 43.59 352 ASP A CA 1
ATOM 1371 C C . ASP A 1 179 ? 10.858 -2.609 6.387 1.00 43.45 352 ASP A C 1
ATOM 1372 O O . ASP A 1 179 ? 10.816 -1.937 7.419 1.00 43.98 352 ASP A O 1
ATOM 1377 N N . TYR A 1 180 ? 11.339 -2.133 5.248 1.00 43.12 353 TYR A N 1
ATOM 1378 C CA . TYR A 1 180 ? 11.923 -0.803 5.187 1.00 43.31 353 TYR A CA 1
ATOM 1379 C C . TYR A 1 180 ? 10.906 0.327 5.341 1.00 43.94 353 TYR A C 1
ATOM 1380 O O . TYR A 1 180 ? 11.279 1.501 5.425 1.00 43.52 353 TYR A O 1
ATOM 1389 N N . ASN A 1 181 ? 9.624 -0.032 5.387 1.00 44.22 354 ASN A N 1
ATOM 1390 C CA . ASN A 1 181 ? 8.583 0.926 5.725 1.00 44.70 354 ASN A CA 1
ATOM 1391 C C . ASN A 1 181 ? 8.733 1.405 7.164 1.00 44.34 354 ASN A C 1
ATOM 1392 O O . ASN A 1 181 ? 8.225 2.461 7.539 1.00 44.25 354 ASN A O 1
ATOM 1397 N N . SER A 1 182 ? 9.427 0.614 7.969 1.00 44.11 355 SER A N 1
ATOM 1398 C CA . SER A 1 182 ? 9.610 0.943 9.375 1.00 43.47 355 SER A CA 1
ATOM 1399 C C . SER A 1 182 ? 11.019 1.456 9.687 1.00 43.04 355 SER A C 1
ATOM 1400 O O . SER A 1 182 ? 11.337 1.719 10.847 1.00 42.47 355 SER A O 1
ATOM 1403 N N . PHE A 1 183 ? 11.856 1.584 8.663 1.00 42.67 356 PHE A N 1
ATOM 1404 C CA . PHE A 1 183 ? 13.254 1.985 8.857 1.00 42.29 356 PHE A CA 1
ATOM 1405 C C . PHE A 1 183 ? 13.376 3.233 9.714 1.00 42.00 356 PHE A C 1
ATOM 1406 O O . PHE A 1 183 ? 14.176 3.278 10.649 1.00 42.34 356 PHE A O 1
ATOM 1414 N N . HIS A 1 184 ? 12.571 4.242 9.389 1.00 41.51 357 HIS A N 1
ATOM 1415 C CA . HIS A 1 184 ? 12.647 5.537 10.038 1.00 41.21 357 HIS A CA 1
ATOM 1416 C C . HIS A 1 184 ? 11.706 5.729 11.221 1.00 40.96 357 HIS A C 1
ATOM 1417 O O . HIS A 1 184 ? 11.816 6.722 11.931 1.00 40.45 357 HIS A O 1
ATOM 1424 N N . GLU A 1 185 ? 10.788 4.787 11.445 1.00 41.22 358 GLU A N 1
ATOM 1425 C CA A GLU A 1 185 ? 9.742 5.019 12.448 0.50 41.23 358 GLU A CA 1
ATOM 1426 C CA B GLU A 1 185 ? 9.720 4.947 12.432 0.50 41.11 358 GLU A CA 1
ATOM 1427 C C . GLU A 1 185 ? 10.186 4.741 13.877 1.00 40.93 358 GLU A C 1
ATOM 1428 O O . GLU A 1 185 ? 10.987 3.842 14.158 1.00 40.61 358 GLU A O 1
ATOM 1439 N N . THR A 1 186 ? 9.657 5.556 14.777 1.00 40.49 359 THR A N 1
ATOM 1440 C CA . THR A 1 186 ? 9.966 5.486 16.182 1.00 40.69 359 THR A CA 1
ATOM 1441 C C . THR A 1 186 ? 8.646 5.469 16.946 1.00 41.04 359 THR A C 1
ATOM 1442 O O . THR A 1 186 ? 7.600 5.816 16.393 1.00 41.39 359 THR A O 1
ATOM 1446 N N . TYR A 1 187 ? 8.685 5.046 18.199 1.00 41.41 360 TYR A N 1
ATOM 1447 C CA . TYR A 1 187 ? 7.504 5.122 19.049 1.00 41.82 360 TYR A CA 1
ATOM 1448 C C . TYR A 1 187 ? 7.907 5.538 20.440 1.00 42.05 360 TYR A C 1
ATOM 1449 O O . TYR A 1 187 ? 9.041 5.293 20.871 1.00 41.78 360 TYR A O 1
ATOM 1458 N N . GLU A 1 188 ? 6.965 6.152 21.148 1.00 41.95 361 GLU A N 1
ATOM 1459 C CA . GLU A 1 188 ? 7.219 6.666 22.481 1.00 42.69 361 GLU A CA 1
ATOM 1460 C C . GLU A 1 188 ? 7.185 5.558 23.521 1.00 41.94 361 GLU A C 1
ATOM 1461 O O . GLU A 1 188 ? 6.417 4.606 23.411 1.00 42.14 361 GLU A O 1
ATOM 1467 N N . THR A 1 189 ? 8.041 5.668 24.523 1.00 41.19 362 THR A N 1
ATOM 1468 C CA . THR A 1 189 ? 8.072 4.688 25.589 1.00 41.00 362 THR A CA 1
ATOM 1469 C C . THR A 1 189 ? 8.379 5.395 26.895 1.00 40.93 362 THR A C 1
ATOM 1470 O O . THR A 1 189 ? 9.076 6.412 26.914 1.00 40.64 362 THR A O 1
ATOM 1474 N N . SER A 1 190 ? 7.841 4.863 27.983 1.00 41.04 363 SER A N 1
ATOM 1475 C CA . SER A 1 190 ? 8.083 5.412 29.304 1.00 41.61 363 SER A CA 1
ATOM 1476 C C . SER A 1 190 ? 9.578 5.582 29.567 1.00 41.56 363 SER A C 1
ATOM 1477 O O . SER A 1 190 ? 10.315 4.594 29.618 1.00 41.19 363 SER A O 1
ATOM 1480 N N . THR A 1 191 ? 10.014 6.821 29.764 1.00 41.01 364 THR A N 1
ATOM 1481 C CA . THR A 1 191 ? 11.433 7.102 29.972 1.00 41.24 364 THR A CA 1
ATOM 1482 C C . THR A 1 191 ? 11.629 8.165 31.060 1.00 41.33 364 THR A C 1
ATOM 1483 O O . THR A 1 191 ? 10.880 9.138 31.106 1.00 41.43 364 THR A O 1
ATOM 1487 N N . PRO A 1 192 ? 12.643 7.997 31.923 1.00 41.23 365 PRO A N 1
ATOM 1488 C CA . PRO A 1 192 ? 12.958 9.076 32.871 1.00 41.37 365 PRO A CA 1
ATOM 1489 C C . PRO A 1 192 ? 13.318 10.359 32.131 1.00 41.35 365 PRO A C 1
ATOM 1490 O O . PRO A 1 192 ? 13.766 10.293 30.983 1.00 41.55 365 PRO A O 1
ATOM 1494 N N . SER A 1 193 ? 13.123 11.511 32.775 1.00 40.27 366 SER A N 1
ATOM 1495 C CA . SER A 1 193 ? 13.481 12.797 32.185 1.00 39.54 366 SER A CA 1
ATOM 1496 C C . SER A 1 193 ? 14.748 13.377 32.802 1.00 38.89 366 SER A C 1
ATOM 1497 O O . SER A 1 193 ? 15.241 14.418 32.371 1.00 38.29 366 SER A O 1
ATOM 1500 N N . LEU A 1 194 ? 15.279 12.692 33.805 1.00 38.77 367 LEU A N 1
ATOM 1501 C CA . LEU A 1 194 ? 16.535 13.092 34.426 1.00 38.85 367 LEU A CA 1
ATOM 1502 C C . LEU A 1 194 ? 17.697 12.929 33.455 1.00 38.37 367 LEU A C 1
ATOM 1503 O O . LEU A 1 194 ? 17.609 12.130 32.527 1.00 38.46 367 LEU A O 1
ATOM 1508 N N . SER A 1 195 ? 18.780 13.663 33.681 1.00 37.42 368 SER A N 1
ATOM 1509 C CA . SER A 1 195 ? 20.035 13.401 32.979 1.00 37.15 368 SER A CA 1
ATOM 1510 C C . SER A 1 195 ? 20.614 12.062 33.433 1.00 36.35 368 SER A C 1
ATOM 1511 O O . SER A 1 195 ? 20.339 11.609 34.541 1.00 35.79 368 SER A O 1
ATOM 1514 N N . ALA A 1 196 ? 21.409 11.426 32.570 1.00 35.62 369 ALA A N 1
ATOM 1515 C CA . ALA A 1 196 ? 22.067 10.179 32.936 1.00 34.99 369 ALA A CA 1
ATOM 1516 C C . ALA A 1 196 ? 22.848 10.343 34.250 1.00 34.68 369 ALA A C 1
ATOM 1517 O O . ALA A 1 196 ? 22.834 9.454 35.094 1.00 34.54 369 ALA A O 1
ATOM 1519 N N . LYS A 1 197 ? 23.523 11.475 34.418 1.00 34.87 370 LYS A N 1
ATOM 1520 C CA . LYS A 1 197 ? 24.283 11.711 35.644 1.00 36.21 370 LYS A CA 1
ATOM 1521 C C . LYS A 1 197 ? 23.414 11.585 36.904 1.00 36.20 370 LYS A C 1
ATOM 1522 O O . LYS A 1 197 ? 23.782 10.891 37.844 1.00 35.84 370 LYS A O 1
ATOM 1528 N N . GLU A 1 198 ? 22.254 12.238 36.905 1.00 36.82 371 GLU A N 1
ATOM 1529 C CA . GLU A 1 198 ? 21.397 12.239 38.079 1.00 37.74 371 GLU A CA 1
ATOM 1530 C C . GLU A 1 198 ? 20.706 10.897 38.263 1.00 38.46 371 GLU A C 1
ATOM 1531 O O . GLU A 1 198 ? 20.508 10.449 39.399 1.00 38.21 371 GLU A O 1
ATOM 1537 N N . LEU A 1 199 ? 20.366 10.237 37.156 1.00 39.28 372 LEU A N 1
ATOM 1538 C CA . LEU A 1 199 ? 19.854 8.864 37.219 1.00 40.41 372 LEU A CA 1
ATOM 1539 C C . LEU A 1 199 ? 20.843 7.943 37.913 1.00 41.05 372 LEU A C 1
ATOM 1540 O O . LEU A 1 199 ? 20.461 7.120 38.750 1.00 40.84 372 LEU A O 1
ATOM 1545 N N . ALA A 1 200 ? 22.11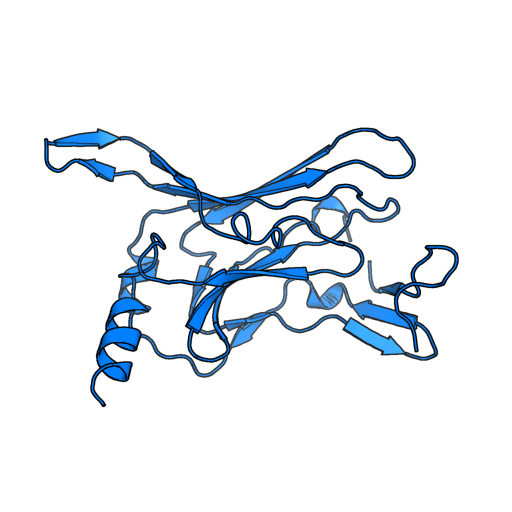5 8.063 37.552 1.00 41.98 373 ALA A N 1
ATOM 1546 C CA . ALA A 1 200 ? 23.137 7.217 38.163 1.00 43.44 373 ALA A CA 1
ATOM 1547 C C . ALA A 1 200 ? 23.274 7.530 39.653 1.00 44.52 373 ALA A C 1
ATOM 1548 O O . ALA A 1 200 ? 23.286 6.621 40.481 1.00 44.75 373 ALA A O 1
ATOM 1550 N N . GLU A 1 201 ? 23.372 8.813 39.988 1.00 45.50 374 GLU A N 1
ATOM 1551 C CA . GLU A 1 201 ? 23.516 9.226 41.387 1.00 46.82 374 GLU A CA 1
ATOM 1552 C C . GLU A 1 201 ? 22.383 8.665 42.242 1.00 47.00 374 GLU A C 1
ATOM 1553 O O . GLU A 1 201 ? 22.612 8.186 43.358 1.00 47.03 374 GLU A O 1
ATOM 1559 N N . LEU A 1 202 ? 21.163 8.723 41.714 1.00 47.67 375 LEU A N 1
ATOM 1560 C CA . LEU A 1 202 ? 20.009 8.181 42.417 1.00 48.46 375 LEU A CA 1
ATOM 1561 C C . LEU A 1 202 ? 20.078 6.657 42.540 1.00 49.71 375 LEU A C 1
ATOM 1562 O O . LEU A 1 202 ? 19.741 6.115 43.581 1.00 49.52 375 LEU A O 1
ATOM 1567 N N . ALA A 1 203 ? 20.512 5.960 41.491 1.00 51.14 376 ALA A N 1
ATOM 1568 C CA . ALA A 1 203 ? 20.679 4.503 41.598 1.00 52.91 376 ALA A CA 1
ATOM 1569 C C . ALA A 1 203 ? 21.729 4.158 42.651 1.00 54.06 376 ALA A C 1
ATOM 1570 O O . ALA A 1 203 ? 21.561 3.217 43.432 1.00 54.35 376 ALA A O 1
ATOM 1572 N N . ASN A 1 204 ? 22.801 4.941 42.679 1.00 55.65 377 ASN A N 1
ATOM 1573 C CA . ASN A 1 204 ? 23.884 4.732 43.632 1.00 57.56 377 ASN A CA 1
ATOM 1574 C C . ASN A 1 204 ? 23.459 4.911 45.095 1.00 58.72 377 ASN A C 1
ATOM 1575 O O . ASN A 1 204 ? 24.047 4.305 45.993 1.00 58.93 377 ASN A O 1
ATOM 1580 N N . ARG A 1 205 ? 22.442 5.736 45.336 1.00 60.03 378 ARG A N 1
ATOM 1581 C CA . ARG A 1 205 ? 21.845 5.830 46.673 1.00 61.44 378 ARG A CA 1
ATOM 1582 C C . ARG A 1 205 ? 21.064 4.556 46.965 1.00 62.29 378 ARG A C 1
ATOM 1583 O O . ARG A 1 205 ? 19.908 4.427 46.563 1.00 62.44 378 ARG A O 1
ATOM 1591 N N . ALA A 1 206 ? 21.695 3.612 47.656 1.00 63.48 379 ALA A N 1
ATOM 1592 C CA . ALA A 1 206 ? 21.093 2.295 47.862 1.00 63.99 379 ALA A CA 1
ATOM 1593 C C . ALA A 1 206 ? 21.281 1.419 46.622 1.00 64.36 379 ALA A C 1
ATOM 1594 O O . ALA A 1 206 ? 22.154 0.544 46.589 1.00 64.78 379 ALA A O 1
#

GO terms:
  GO:0015467 G-protein activated inward rectifier potassium channel activity (F, IDA)
  GO:1902937 inward rectifier potassium channel complex (C, IDA)
  GO:0016020 membrane (C, EXP)
  GO:0005267 potassium channel activity (F, IDA)
  GO:0046676 negative regulation of insulin secretion (P, TAS)
  GO:0099508 voltage-gated monoatomic ion channel activity involved in regulation of presynaptic membrane potential (F, IMP)
  GO:0098688 parallel fiber to Purkinje cell synapse (C, IDA)
  GO:0098793 presynapse (C, IDA)
  GO:0098794 postsynapse (C, IDA)
  GO:0042734 presynaptic membrane (C, IDA)
  GO:0099508 voltage-gated monoatomic ion channel activity involved in regulation of presynaptic membrane potential (F, IDA)
  GO:0005242 inward rectifier potassium channel activity (F, IDA)
  GO:0016020 membrane (C, IDA)

Nearest PDB structures (foldseek):
  3vsq-assembly1_A  TM=1.005E+00  e=2.423E-41  Mus musculus
  3agw-assembly1_A  TM=9.593E-01  e=6.346E-36  Mus musculus
  3atf-assembly1_A  TM=9.660E-01  e=3.623E-34  Mus musculus
  3auw-assembly1_B  TM=9.859E-01  e=8.593E-32  Mus musculus
  1u4f-assembly1_B  TM=9.724E-01  e=9.264E-28  Mus musculus

Solvent-accessible surface area: 11750 Å² total; per-residue (Å²): 112,126,54,59,96,182,86,57,123,38,19,22,93,52,10,84,67,123,179,27,132,76,3,13,17,1,79,61,1,0,1,0,60,106,153,57,107,5,8,5,4,8,4,0,1,6,48,27,161,36,51,8,45,194,5,32,2,89,2,43,12,35,71,42,93,115,34,123,155,45,111,122,50,89,119,39,107,62,82,2,61,13,13,170,182,103,18,100,21,180,24,118,2,11,10,15,55,53,11,42,4,73,7,49,128,148,8,55,4,46,116,17,29,86,78,64,7,96,155,33,155,11,57,3,26,0,16,11,52,10,63,30,104,103,74,53,115,93,46,89,33,165,48,36,1,82,22,86,52,7,43,17,4,68,104,10,33,98,11,72,76,85,98,146,35,109,45,49,0,55,3,92,22,0,58,99,20,90,122,27,118,28,48,60,62,8,5,69,87,36,34,84,83,75,122,183,144

Sequence (197 aa):
QRYVRKDGKCNVHHGNVKRAETLVFSTHAVISMRDGKLCLMFRVGDLRNSHIVRASIRRAKLIKSKQTSEGEFIPLNQTDINVGYYTGDDRLFLVSPLIISHEINQQSPFWEISKAQLPKEELEIVVILEGMMVEATGMTCQARSSYITSEILWGYRFTPVLTLEDGFYEVDYNSFHEETYETSTPSLSAKELAELANRA

CATH classification: 2.60.40.1400

Organism: Mus musculus (NCBI:txid10090)

InterPro domains:
  IPR003275 Potassium channel, inwardly rectifying, Kir3.2 [PR01328] (3-17)
  IPR003275 Potassium channel, inwardly rectifying, Kir3.2 [PR01328] (30-50)
  IPR003275 Potassium channel, inwardly rectifying, Kir3.2 [PR01328] (294-302)
  IPR003275 Potassium channel, inwardly rectifying, Kir3.2 [PR01328] (375-388)
  IPR003275 Potassium channel, inwardly rectifying, Kir3.2 [PR01328] (390-399)
  IPR003275 Potassium channel, inwardly rectifying, Kir3.2 [PR01328] (402-419)
  IPR013518 Potassium channel, inwardly rectifying, Kir, cytoplasmic [G3DSA:2.60.40.1400] (57-371)
  IPR014756 Immunoglobulin E-set [SSF81296] (180-376)
  IPR016449 Potassium channel, inwardly rectifying, Kir [PIRSF005465] (40-406)
  IPR016449 Potassium channel, inwardly rectifying, Kir [PR01320] (91-117)
  IPR016449 Potassium channel, inwardly rectifying, Kir [PR01320] (144-166)
  IPR016449 Potassium channel, inwardly rectifying, Kir [PR01320] (273-291)
  IPR016449 Potassium channel, inwardly rectifying, Kir [PR01320] (304-324)
  IPR016449 Potassium channel, inwardly rectifying, Kir [PR01320] (325-342)
  IPR016449 Potassium channel, inwardly rectifying, Kir [PR01320] (349-363)
  IPR016449 Potassium channel, inwardly rectifying, Kir [PTHR11767] (30-378)
  IPR040445 Potassium channel, inwardly rectifying, transmembrane domain [PF01007] (59-198)
  IPR041647 Inward rectifier potassium channel, C-terminal [PF17655] (205-374)

B-factor: mean 42.81, std 8.95, range [27.99, 79.53]

Radius of gyration: 18.34 Å; Cα contacts (8 Å, |Δi|>4): 417; chains: 1; bounding box: 33×54×54 Å

Secondary structure (DSSP, 8-state):
--SB-TTS-B-EEEE----GGGSSB-S-EEEEEETTEEEEEEEE-PPTTS-EEEEEEEEEEEEEEE-TT--EEEEEEEEE-SSTTTTTTEE--SS-EEEEEE--TTSTTTT--TTTGGG---EEEEEEEEEETTT--EEEEEEEEEGGGEEETEEEPP-EEEETTEEEEEGGGTT-EEE-----S-HHHHHHHHH--